Protein AF-A0A8S1F3P3-F1 (afdb_monomer)

Foldseek 3Di:
DDDDDDDDDDDPPVVVVVVVVVVVVVCVVVVPPPVVVVVVVPPDLLRVLLLLLLLLLLLVLLVVQLVVQLVVCVVVVNPDPVSSLVSSLVRSVVRNVRSNVCSNVVSVVVVVVVPDPVVSVVCSVVPDDVVSVVLSVQLVVQLVVLCVPPNSSSNSVSSNVSSVCCVCCVQCVLVVCLLVPPDDDPVSLLRRPDLLVLQLLLLLLVLLLVLLVVQLVVQLVCCVVVPPDDDDPVSSLVSNLVRNVVRSVVSNVCSNVVSVVVVVVDDPVRSSVVSSVCSVPPLSSQLSNQLVVQLVVLCVPPNSSSNSVSSNVSVVCSVVVVVVD

pLDDT: mean 70.32, std 11.45, range [36.69, 88.25]

Radius of gyration: 30.74 Å; Cα contacts (8 Å, |Δi|>4): 373; chains: 1; bounding box: 124×38×66 Å

Nearest PDB structures (foldseek):
  8iuf-assembly1_E9  TM=8.453E-01  e=9.968E-06  Euglena gracilis

InterPro domains:
  IPR013869 Protein of unknown function DUF1757 [PF08560] (40-168)
  IPR013869 Protein of unknown function DUF1757 [PF08560] (175-321)
  IPR016129 Peptidase family C14A, His active site [PS01121] (137-151)

Solvent-accessible surface area (backbone atoms only — not comparable to full-atom values): 16629 Å² total; per-residue (Å²): 136,81,90,87,91,76,89,89,84,84,73,71,66,60,60,54,51,51,52,53,47,54,49,51,50,51,47,51,61,67,66,56,47,78,64,57,65,53,56,74,73,42,73,52,72,67,52,52,50,30,52,51,42,20,54,49,30,18,27,55,29,15,42,52,18,30,57,46,20,32,53,54,35,50,74,69,72,50,80,50,70,66,59,36,53,50,26,22,39,52,20,10,51,53,16,27,52,51,11,54,64,46,10,51,52,54,33,50,54,54,53,65,70,48,84,38,72,67,59,47,51,50,48,45,66,74,68,59,49,77,67,54,58,51,43,52,50,46,26,53,50,34,22,50,54,18,30,75,75,53,38,67,54,22,26,43,52,17,29,38,51,30,44,51,49,45,61,44,52,76,52,31,52,59,51,46,37,54,60,73,64,50,89,72,56,71,75,54,69,70,62,48,78,46,45,69,58,55,48,28,51,54,45,18,54,50,29,19,41,52,21,17,43,52,16,33,52,48,24,30,51,50,49,64,75,75,45,97,58,89,80,50,69,66,60,41,52,52,27,20,32,53,19,8,50,52,18,23,52,51,14,47,64,44,8,55,54,56,37,51,58,51,49,75,77,45,55,72,69,60,47,42,52,51,40,51,52,50,76,70,34,63,64,64,44,48,44,56,40,47,25,54,50,31,21,51,53,19,29,74,73,55,38,69,51,22,24,37,53,18,28,43,49,30,54,52,50,45,60,53,56,69,70,76,113

Secondary structure (DSSP, 8-state):
--------S-SSHHHHHHHHHHHHHHHHHHHS-HHHHHHHHSPPHHHHHHHHHHHHHHHHHHHHHHHHHHHHHHHTT---HHHHHHHHHHHHHHHHHHHHHHHHHHHHHHHHH---HHHHHHHHHHH--HHHHHHHHHHHHHHHHHHHHHHHHHHHHHHHHHHHHHHHHHHHHHHHHHHHT----HHHHHT-S-HHHHHHHHHHHHHHHHHHHHHHHHHHHHHHHH--S---HHHHHHHHHHHHHHHHHHHHHHHHHHHHHHHHTS-HHHHHHHHHHHHH-HHHHHHHHHHHHHHHHHHHHHHHHHHHHHHHHHHHHHHHHTT--

Structure (mmCIF, N/CA/C/O backbone):
data_AF-A0A8S1F3P3-F1
#
_entry.id   AF-A0A8S1F3P3-F1
#
loop_
_atom_site.group_PDB
_atom_site.id
_atom_site.type_symbol
_atom_site.label_atom_id
_atom_site.label_alt_id
_atom_site.label_comp_id
_atom_site.label_asym_id
_atom_site.label_entity_id
_atom_site.label_seq_id
_atom_site.pdbx_PDB_ins_code
_atom_site.Cartn_x
_atom_site.Cartn_y
_atom_site.Cartn_z
_atom_site.occupancy
_atom_site.B_iso_or_equiv
_atom_site.auth_seq_id
_atom_site.auth_comp_id
_atom_site.auth_asym_id
_atom_site.auth_atom_id
_atom_site.pdbx_PDB_model_num
ATOM 1 N N . MET A 1 1 ? 95.899 -18.866 -36.456 1.00 39.38 1 MET A N 1
ATOM 2 C CA . MET A 1 1 ? 95.840 -17.389 -36.487 1.00 39.38 1 MET A CA 1
ATOM 3 C C . MET A 1 1 ? 94.432 -17.031 -36.922 1.00 39.38 1 MET A C 1
ATOM 5 O O . MET A 1 1 ? 94.100 -17.273 -38.069 1.00 39.38 1 MET A O 1
ATOM 9 N N . ASN A 1 2 ? 93.515 -16.938 -35.961 1.00 38.12 2 ASN A N 1
ATOM 10 C CA . ASN A 1 2 ? 93.152 -15.731 -35.190 1.00 38.12 2 ASN A CA 1
ATOM 11 C C . ASN A 1 2 ? 92.280 -14.819 -36.064 1.00 38.12 2 ASN A C 1
ATOM 13 O O . ASN A 1 2 ? 92.754 -14.335 -37.080 1.00 38.12 2 ASN A O 1
ATOM 17 N N . ASN A 1 3 ? 90.962 -14.865 -35.867 1.00 45.25 3 ASN A N 1
ATOM 18 C CA . ASN A 1 3 ? 90.166 -14.026 -34.954 1.00 45.25 3 ASN A CA 1
ATOM 19 C C . ASN A 1 3 ? 89.999 -12.596 -35.478 1.00 45.25 3 ASN A C 1
ATOM 21 O O . ASN A 1 3 ? 90.995 -11.928 -35.701 1.00 45.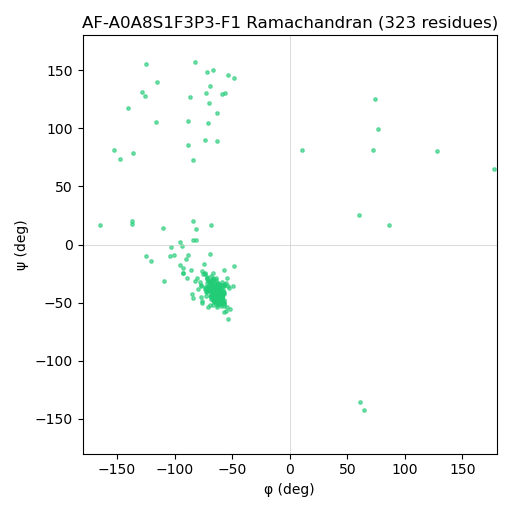25 3 ASN A O 1
ATOM 25 N N . GLU A 1 4 ? 88.729 -12.188 -35.568 1.00 46.56 4 GLU A N 1
ATOM 26 C CA . GLU A 1 4 ? 88.168 -10.825 -35.485 1.00 46.56 4 GLU A CA 1
ATOM 27 C C . GLU A 1 4 ? 87.258 -10.469 -36.657 1.00 46.56 4 GLU A C 1
ATOM 29 O O . GLU A 1 4 ? 87.652 -9.740 -37.551 1.00 46.56 4 GLU A O 1
ATOM 34 N N . TYR A 1 5 ? 86.003 -10.925 -36.591 1.00 43.72 5 TYR A N 1
ATOM 35 C CA . TYR A 1 5 ? 84.854 -10.139 -37.056 1.00 43.72 5 TYR A CA 1
ATOM 36 C C . TYR A 1 5 ? 83.649 -10.474 -36.171 1.00 43.72 5 TYR A C 1
ATOM 38 O O . TYR A 1 5 ? 82.745 -11.211 -36.557 1.00 43.72 5 TYR A O 1
ATOM 46 N N . ALA A 1 6 ? 83.678 -9.958 -34.943 1.00 50.91 6 ALA A N 1
ATOM 47 C CA . ALA A 1 6 ? 82.512 -9.853 -34.081 1.00 50.91 6 ALA A CA 1
ATOM 48 C C . ALA A 1 6 ? 82.210 -8.364 -33.851 1.00 50.91 6 ALA A C 1
ATOM 50 O O . ALA A 1 6 ? 83.121 -7.568 -33.655 1.00 50.91 6 ALA A O 1
ATOM 51 N N . GLU A 1 7 ? 80.917 -8.043 -33.868 1.00 51.19 7 GLU A N 1
ATOM 52 C CA . GLU A 1 7 ? 80.302 -6.841 -33.292 1.00 51.19 7 GLU A CA 1
ATOM 53 C C . GLU A 1 7 ? 80.523 -5.489 -33.992 1.00 51.19 7 GLU A C 1
ATOM 55 O O . GLU A 1 7 ? 81.233 -4.604 -33.529 1.00 51.19 7 GLU A O 1
ATOM 60 N N . ALA A 1 8 ? 79.735 -5.255 -35.042 1.00 48.19 8 ALA A N 1
ATOM 61 C CA . ALA A 1 8 ? 79.304 -3.906 -35.407 1.00 48.19 8 ALA A CA 1
ATOM 62 C C . ALA A 1 8 ? 77.810 -3.923 -35.761 1.00 48.19 8 ALA A C 1
ATOM 64 O O . ALA A 1 8 ? 77.428 -3.965 -36.927 1.00 48.19 8 ALA A O 1
ATOM 65 N N . GLY A 1 9 ? 76.939 -3.943 -34.751 1.00 48.09 9 GLY A N 1
ATOM 66 C CA . GLY A 1 9 ? 75.497 -3.904 -35.000 1.00 48.09 9 GLY A CA 1
ATOM 67 C C . GLY A 1 9 ? 74.646 -4.004 -33.745 1.00 48.09 9 GLY A C 1
ATOM 68 O O . GLY A 1 9 ? 73.935 -4.986 -33.582 1.00 48.09 9 GLY A O 1
ATOM 69 N N . GLY A 1 10 ? 74.710 -3.016 -32.847 1.00 51.31 10 GLY A N 1
ATOM 70 C CA . GLY A 1 10 ? 73.945 -3.127 -31.599 1.00 51.31 10 GLY A CA 1
ATOM 71 C C . GLY A 1 10 ? 73.733 -1.873 -30.757 1.00 51.31 10 GLY A C 1
ATOM 72 O O . GLY A 1 10 ? 73.405 -2.023 -29.593 1.00 51.31 10 GLY A O 1
ATOM 73 N N . THR A 1 11 ? 73.923 -0.650 -31.266 1.00 53.25 11 THR A N 1
ATOM 74 C CA . THR A 1 11 ? 73.817 0.551 -30.399 1.00 53.25 11 THR A CA 1
ATOM 75 C C . THR A 1 11 ? 72.830 1.621 -30.870 1.00 53.25 11 THR A C 1
ATOM 77 O O . THR A 1 11 ? 72.497 2.515 -30.101 1.00 53.25 11 THR A O 1
ATOM 80 N N . GLY A 1 12 ? 72.292 1.530 -32.092 1.00 51.09 12 GLY A N 1
ATOM 81 C CA . GLY A 1 12 ? 71.359 2.540 -32.619 1.00 51.09 12 GLY A CA 1
ATOM 82 C C . GLY A 1 12 ? 69.872 2.248 -32.387 1.00 51.09 12 GLY A C 1
ATOM 83 O O . GLY A 1 12 ? 69.058 3.168 -32.381 1.00 51.09 12 GLY A O 1
ATOM 84 N N . PHE A 1 13 ? 69.489 0.980 -32.209 1.00 52.72 13 PHE A N 1
ATOM 85 C CA . PHE A 1 13 ? 68.073 0.587 -32.166 1.00 52.72 13 PHE A CA 1
ATOM 86 C C . PHE A 1 13 ? 67.468 0.641 -30.756 1.00 52.72 13 PHE A C 1
ATOM 88 O O . PHE A 1 13 ? 66.273 0.914 -30.612 1.00 52.72 13 PHE A O 1
ATOM 95 N N . ASP A 1 14 ? 68.284 0.440 -29.721 1.00 56.56 14 ASP A N 1
ATOM 96 C CA . ASP A 1 14 ? 67.816 0.412 -28.333 1.00 56.56 14 ASP A CA 1
ATOM 97 C C . ASP A 1 14 ? 67.534 1.816 -27.776 1.00 56.56 14 ASP A C 1
ATOM 99 O O . ASP A 1 14 ? 66.530 2.009 -27.090 1.00 56.56 14 ASP A O 1
ATOM 103 N N . ASP A 1 15 ? 68.318 2.826 -28.168 1.00 58.12 15 ASP A N 1
ATOM 104 C CA . ASP A 1 15 ? 68.106 4.224 -27.751 1.00 58.12 15 ASP A CA 1
ATOM 105 C C . ASP A 1 15 ? 66.819 4.821 -28.356 1.00 58.12 15 ASP A C 1
ATOM 107 O O . ASP A 1 15 ? 66.055 5.548 -27.714 1.00 58.12 15 ASP A O 1
ATOM 111 N N . VAL A 1 16 ? 66.497 4.426 -29.591 1.00 59.78 16 VAL A N 1
ATOM 112 C CA . VAL A 1 16 ? 65.241 4.806 -30.250 1.00 59.78 16 VAL A CA 1
ATOM 113 C C . VAL A 1 16 ? 64.053 4.130 -29.558 1.00 59.78 16 VAL A C 1
ATOM 115 O O . VAL A 1 16 ? 63.024 4.770 -29.321 1.00 59.78 16 VAL A O 1
ATOM 118 N N . ARG A 1 17 ? 64.193 2.860 -29.162 1.00 60.84 17 ARG A N 1
ATOM 119 C CA . ARG A 1 17 ? 63.149 2.109 -28.453 1.00 60.84 17 ARG A CA 1
ATOM 120 C C . ARG A 1 17 ? 62.860 2.686 -27.065 1.00 60.84 17 ARG A C 1
ATOM 122 O O . ARG A 1 17 ? 61.687 2.788 -26.702 1.00 60.84 17 ARG A O 1
ATOM 129 N N . ASP A 1 18 ? 63.888 3.128 -26.340 1.00 70.00 18 ASP A N 1
ATOM 130 C CA . ASP A 1 18 ? 63.741 3.778 -25.032 1.00 70.00 18 ASP A CA 1
ATOM 131 C C . ASP A 1 18 ? 63.068 5.157 -25.148 1.00 70.00 18 ASP A C 1
ATOM 133 O O . ASP A 1 18 ? 62.138 5.472 -24.399 1.00 70.00 18 ASP A O 1
ATOM 137 N N . LYS A 1 19 ? 63.424 5.950 -26.169 1.00 64.38 19 LYS A N 1
ATOM 138 C CA . LYS A 1 19 ? 62.754 7.231 -26.461 1.00 64.38 19 LYS A CA 1
ATOM 139 C C . LYS A 1 19 ? 61.275 7.064 -26.795 1.00 64.38 19 LYS A C 1
ATOM 141 O O . LYS A 1 19 ? 60.444 7.809 -26.270 1.00 64.38 19 LYS A O 1
ATOM 146 N N . TYR A 1 20 ? 60.920 6.083 -27.627 1.00 66.38 20 TYR A N 1
ATOM 147 C CA . TYR A 1 20 ? 59.515 5.793 -27.928 1.00 66.38 20 TYR A CA 1
ATOM 148 C C . TYR A 1 20 ? 58.769 5.205 -26.723 1.00 66.38 20 TYR A C 1
ATOM 150 O O . TYR A 1 20 ? 57.577 5.474 -26.572 1.00 66.38 20 TYR A O 1
ATOM 158 N N . GLY A 1 21 ? 59.449 4.458 -25.847 1.00 70.50 21 GLY A N 1
ATOM 159 C CA . GLY A 1 21 ? 58.907 3.985 -24.570 1.00 70.50 21 GLY A CA 1
ATOM 160 C C . GLY A 1 21 ? 58.555 5.142 -23.636 1.00 70.50 21 GLY A C 1
ATOM 161 O O . GLY A 1 21 ? 57.396 5.297 -23.253 1.00 70.50 21 GLY A O 1
ATOM 162 N N . LYS A 1 22 ? 59.515 6.035 -23.374 1.00 75.06 22 LYS A N 1
ATOM 163 C CA . LYS A 1 22 ? 59.318 7.228 -22.534 1.00 75.06 22 LYS A CA 1
ATOM 164 C C . LYS A 1 22 ? 58.273 8.182 -23.105 1.00 75.06 22 LYS A C 1
ATOM 166 O O . LYS A 1 22 ? 57.461 8.712 -22.353 1.00 75.06 22 LYS A O 1
ATOM 171 N N . LEU A 1 23 ? 58.230 8.368 -24.427 1.00 67.62 23 LEU A N 1
ATOM 172 C CA . LEU A 1 23 ? 57.203 9.186 -25.074 1.00 67.62 23 LEU A CA 1
ATOM 173 C C . LEU A 1 23 ? 55.819 8.527 -24.993 1.00 67.62 23 LEU A C 1
ATOM 175 O O . LEU A 1 23 ? 54.834 9.215 -24.739 1.00 67.62 23 LEU A O 1
ATOM 179 N N . ARG A 1 24 ? 55.726 7.198 -25.143 1.00 68.56 24 ARG A N 1
ATOM 180 C CA . ARG A 1 24 ? 54.477 6.444 -24.955 1.00 68.56 24 ARG A CA 1
ATOM 181 C C . ARG A 1 24 ? 53.975 6.555 -23.519 1.00 68.56 24 ARG A C 1
ATOM 183 O O . ARG A 1 24 ? 52.776 6.749 -23.330 1.00 68.56 24 ARG A O 1
ATOM 190 N N . ASP A 1 25 ? 54.861 6.475 -22.534 1.00 70.75 25 ASP A N 1
ATOM 191 C CA . ASP A 1 25 ? 54.498 6.579 -21.121 1.00 70.75 25 ASP A CA 1
ATOM 192 C C . ASP A 1 25 ? 54.135 8.011 -20.729 1.00 70.75 25 ASP A C 1
ATOM 194 O O . ASP A 1 25 ? 53.124 8.218 -20.060 1.00 70.75 25 ASP A O 1
ATOM 198 N N . PHE A 1 26 ? 54.845 9.011 -21.252 1.00 71.38 26 PHE A N 1
ATOM 199 C CA . PHE A 1 26 ? 54.505 10.420 -21.063 1.00 71.38 26 PHE A CA 1
ATOM 200 C C . PHE A 1 26 ? 53.172 10.779 -21.731 1.00 71.38 26 PHE A C 1
ATOM 202 O O . PHE A 1 26 ? 52.324 11.437 -21.124 1.00 71.38 26 PHE A O 1
ATOM 209 N N . VAL A 1 27 ? 52.925 10.289 -22.953 1.00 66.38 27 VAL A N 1
ATOM 210 C CA . VAL A 1 27 ? 51.630 10.437 -23.626 1.00 66.38 27 VAL A CA 1
ATOM 211 C C . VAL A 1 27 ? 50.551 9.716 -22.830 1.00 66.38 27 VAL A C 1
ATOM 213 O O . VAL A 1 27 ? 49.535 10.345 -22.568 1.00 66.38 27 VAL A O 1
ATOM 216 N N . ARG A 1 28 ? 50.759 8.480 -22.348 1.00 58.75 28 ARG A N 1
ATOM 217 C CA . ARG A 1 28 ? 49.806 7.763 -21.471 1.00 58.75 28 ARG A CA 1
ATOM 218 C C . ARG A 1 28 ? 49.496 8.529 -20.189 1.00 58.75 28 ARG A C 1
ATOM 220 O O . ARG A 1 28 ? 48.339 8.594 -19.781 1.00 58.75 28 ARG A O 1
ATOM 227 N N . GLN A 1 29 ? 50.507 9.121 -19.563 1.00 63.84 29 GLN A N 1
ATOM 228 C CA . GLN A 1 29 ? 50.365 9.872 -18.320 1.00 63.84 29 GLN A CA 1
ATOM 229 C C . GLN A 1 29 ? 49.643 11.211 -18.544 1.00 63.84 29 GLN A C 1
ATOM 231 O O . GLN A 1 29 ? 48.917 11.665 -17.663 1.00 63.84 29 GLN A O 1
ATOM 236 N N . LYS A 1 30 ? 49.775 11.803 -19.741 1.00 57.19 30 LYS A N 1
ATOM 237 C CA . LYS A 1 30 ? 49.151 13.079 -20.129 1.00 57.19 30 LYS A CA 1
ATOM 238 C C . LYS A 1 30 ? 47.782 12.919 -20.820 1.00 57.19 30 LYS A C 1
ATOM 240 O O . LYS A 1 30 ? 46.960 13.826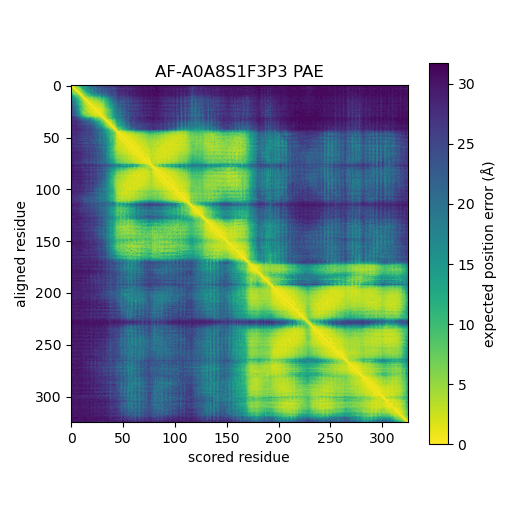 -20.735 1.00 57.19 30 LYS A O 1
ATOM 245 N N . THR A 1 31 ? 47.501 11.769 -21.450 1.00 52.41 31 THR A N 1
ATOM 246 C CA . THR A 1 31 ? 46.175 11.395 -22.002 1.00 52.41 31 THR A CA 1
ATOM 247 C C . THR A 1 31 ? 45.282 10.646 -21.021 1.00 52.41 31 THR A C 1
ATOM 249 O O . THR A 1 31 ? 44.077 10.587 -21.269 1.00 52.41 31 THR A O 1
ATOM 252 N N . ARG A 1 32 ? 45.799 10.162 -19.879 1.00 43.47 32 ARG A N 1
ATOM 253 C CA . ARG A 1 32 ? 44.965 9.902 -18.694 1.00 43.47 32 ARG A CA 1
ATOM 254 C C . ARG A 1 32 ? 44.382 11.231 -18.228 1.00 43.47 32 ARG A C 1
ATOM 256 O O . ARG A 1 32 ? 44.978 11.982 -17.457 1.00 43.47 32 ARG A O 1
ATOM 263 N N . ARG A 1 33 ? 43.221 11.560 -18.788 1.00 42.56 33 ARG A N 1
ATOM 264 C CA . ARG A 1 33 ? 42.440 12.752 -18.469 1.00 42.56 33 ARG A CA 1
ATOM 265 C C . ARG A 1 33 ? 42.224 12.778 -16.954 1.00 42.56 33 ARG A C 1
ATOM 267 O O . ARG A 1 33 ? 41.988 11.736 -16.350 1.00 42.56 33 ARG A O 1
ATOM 274 N N . ARG A 1 34 ? 42.196 13.968 -16.339 1.00 42.38 34 ARG A N 1
ATOM 275 C CA . ARG A 1 34 ? 41.756 14.162 -14.934 1.00 42.38 34 ARG A CA 1
ATOM 276 C C . ARG A 1 34 ? 40.420 13.463 -14.603 1.00 42.38 34 ARG A C 1
ATOM 278 O O . ARG A 1 34 ? 40.144 13.226 -13.436 1.00 42.38 34 ARG A O 1
ATOM 285 N N . ILE A 1 35 ? 39.633 13.112 -15.621 1.00 41.53 35 ILE A N 1
ATOM 286 C CA . ILE A 1 35 ? 38.405 12.313 -15.554 1.00 41.53 35 ILE A CA 1
ATOM 287 C C . ILE A 1 35 ? 38.637 10.906 -14.973 1.00 41.53 35 ILE A C 1
ATOM 289 O O . ILE A 1 35 ? 37.787 10.433 -14.227 1.00 41.53 35 ILE A O 1
ATOM 293 N N . ASP A 1 36 ? 39.778 10.254 -15.216 1.00 41.94 36 ASP A N 1
ATOM 294 C CA . ASP A 1 36 ? 40.015 8.896 -14.696 1.00 41.94 36 ASP A CA 1
ATOM 295 C C . ASP A 1 36 ? 40.210 8.887 -13.170 1.00 41.94 36 ASP A C 1
ATOM 297 O O . ASP A 1 36 ? 39.733 7.975 -12.503 1.00 41.94 36 ASP A O 1
ATOM 301 N N . ARG A 1 37 ? 40.773 9.960 -12.584 1.00 39.34 37 ARG A N 1
ATOM 302 C CA . ARG A 1 37 ? 40.809 10.115 -11.114 1.00 39.34 37 ARG A CA 1
ATOM 303 C C . ARG A 1 37 ? 39.419 10.308 -10.504 1.00 39.34 37 ARG A C 1
ATOM 305 O O . ARG A 1 37 ? 39.234 10.016 -9.330 1.00 39.34 37 ARG A O 1
ATOM 312 N N . TYR A 1 38 ? 38.451 10.802 -11.278 1.00 39.19 38 TYR A N 1
ATOM 313 C CA . TYR A 1 38 ? 37.063 10.912 -10.830 1.00 39.19 38 TYR A CA 1
ATOM 314 C C . TYR A 1 38 ? 36.404 9.523 -10.772 1.00 39.19 38 TYR A C 1
ATOM 316 O O . TYR A 1 38 ? 35.687 9.222 -9.827 1.00 39.19 38 TYR A O 1
ATOM 324 N N . TYR A 1 39 ? 36.718 8.636 -11.723 1.00 36.69 39 TYR A N 1
ATOM 325 C CA . TYR A 1 39 ? 36.234 7.249 -11.735 1.00 36.69 39 TYR A CA 1
ATOM 326 C C . TYR A 1 39 ? 36.909 6.325 -10.710 1.00 36.69 39 TYR A C 1
ATOM 328 O O . TYR A 1 39 ? 36.347 5.277 -10.403 1.00 36.69 39 TYR A O 1
ATOM 336 N N . ASP A 1 40 ? 38.058 6.708 -10.150 1.00 43.47 40 ASP A N 1
ATOM 337 C CA . ASP A 1 40 ? 38.664 6.000 -9.012 1.00 43.47 40 ASP A CA 1
ATOM 338 C C . ASP A 1 40 ? 37.948 6.305 -7.678 1.00 43.47 40 ASP A C 1
ATOM 340 O O . ASP A 1 40 ? 37.993 5.493 -6.754 1.00 43.47 40 ASP A O 1
ATOM 344 N N . LEU A 1 41 ? 37.248 7.446 -7.585 1.00 44.81 41 LEU A N 1
ATOM 345 C CA . LEU A 1 41 ? 36.444 7.862 -6.423 1.00 44.81 41 LEU A CA 1
ATOM 346 C C . LEU A 1 41 ? 34.966 7.446 -6.526 1.00 44.81 41 LEU A C 1
ATOM 348 O O . LEU A 1 41 ? 34.272 7.373 -5.513 1.00 44.81 41 LEU A O 1
ATOM 352 N N . VAL A 1 42 ? 34.470 7.161 -7.734 1.00 42.66 42 VAL A N 1
ATOM 353 C CA . VAL A 1 42 ? 33.104 6.666 -7.962 1.00 42.66 42 VAL A CA 1
ATOM 354 C C . VAL A 1 42 ? 33.106 5.136 -7.836 1.00 42.66 42 VAL A C 1
ATOM 356 O O . VAL A 1 42 ? 33.899 4.477 -8.512 1.00 42.66 42 VAL A O 1
ATOM 359 N N . PRO A 1 43 ? 32.239 4.521 -7.004 1.00 50.44 43 PRO A N 1
ATOM 360 C CA . PRO A 1 43 ? 32.229 3.071 -6.844 1.00 50.44 43 PRO A CA 1
ATOM 361 C C . PRO A 1 43 ? 32.038 2.397 -8.205 1.00 50.44 43 PRO A C 1
ATOM 363 O O . PRO A 1 43 ? 31.137 2.758 -8.963 1.00 50.44 43 PRO A O 1
ATOM 366 N N . ARG A 1 44 ? 32.904 1.420 -8.519 1.00 59.44 44 ARG A N 1
ATOM 367 C CA . ARG A 1 44 ? 32.860 0.664 -9.781 1.00 59.44 44 ARG A CA 1
ATOM 368 C C . ARG A 1 44 ? 31.419 0.193 -10.040 1.00 59.44 44 ARG A C 1
ATOM 370 O O . ARG A 1 44 ? 30.751 -0.217 -9.091 1.00 59.44 44 ARG A O 1
ATOM 377 N N . PRO A 1 45 ? 30.933 0.166 -11.293 1.00 59.31 45 PRO A N 1
ATOM 378 C CA . PRO A 1 45 ? 29.546 -0.202 -11.609 1.00 59.31 45 PRO A CA 1
ATOM 379 C C . PRO A 1 45 ? 29.128 -1.570 -11.039 1.00 59.31 45 PRO A C 1
ATOM 381 O O . PRO A 1 45 ? 27.971 -1.770 -10.683 1.00 59.31 45 PRO A O 1
ATOM 384 N N . GLY A 1 46 ? 30.075 -2.502 -10.874 1.00 61.44 46 GLY A N 1
ATOM 385 C CA . GLY A 1 46 ? 29.835 -3.771 -10.176 1.00 61.44 46 GLY A CA 1
ATOM 386 C C . GLY A 1 46 ? 29.612 -3.624 -8.664 1.00 61.44 46 GLY A C 1
ATOM 387 O O . GLY A 1 46 ? 28.775 -4.322 -8.102 1.00 61.44 46 GLY A O 1
ATOM 388 N N . THR A 1 47 ? 30.306 -2.695 -8.007 1.00 65.75 47 THR A N 1
ATOM 389 C CA . THR A 1 47 ? 30.115 -2.370 -6.587 1.00 65.75 47 THR A CA 1
ATOM 390 C C . THR A 1 47 ? 28.762 -1.699 -6.362 1.00 65.75 47 THR A C 1
ATOM 392 O O . THR A 1 47 ? 28.040 -2.104 -5.460 1.00 65.75 47 THR A O 1
ATOM 395 N N . GLN A 1 48 ? 28.372 -0.746 -7.217 1.00 65.12 48 GLN A N 1
ATOM 396 C CA . GLN A 1 48 ? 27.038 -0.126 -7.161 1.00 65.12 48 GLN A CA 1
ATOM 397 C C . GLN A 1 48 ? 25.921 -1.161 -7.351 1.00 65.12 48 GLN A C 1
ATOM 399 O O . GLN A 1 48 ? 24.960 -1.186 -6.586 1.00 65.12 48 GLN A O 1
ATOM 404 N N . TYR A 1 49 ? 26.083 -2.070 -8.319 1.00 67.19 49 TYR A N 1
ATOM 405 C CA . TYR A 1 49 ? 25.163 -3.188 -8.521 1.00 67.19 49 TYR A CA 1
ATOM 406 C C . TYR A 1 49 ? 25.062 -4.087 -7.281 1.00 67.19 49 TYR A C 1
ATOM 408 O O . TYR A 1 49 ? 23.962 -4.421 -6.847 1.00 67.19 49 TYR A O 1
ATOM 416 N N . CYS A 1 50 ? 26.202 -4.444 -6.684 1.00 69.31 50 CYS A N 1
ATOM 417 C CA . CYS A 1 50 ? 26.249 -5.280 -5.486 1.00 69.31 50 CYS A CA 1
ATOM 418 C C . CYS A 1 50 ? 25.562 -4.614 -4.286 1.00 69.31 50 CYS A C 1
ATOM 420 O O . CYS A 1 50 ? 24.772 -5.259 -3.598 1.00 69.31 50 CYS A O 1
ATOM 422 N N . ILE A 1 51 ? 25.804 -3.316 -4.078 1.00 69.69 51 ILE A N 1
ATOM 423 C CA . ILE A 1 51 ? 25.165 -2.526 -3.019 1.00 69.69 51 ILE A CA 1
ATOM 424 C C . ILE A 1 51 ? 23.647 -2.516 -3.212 1.00 69.69 51 ILE A C 1
ATOM 426 O O . ILE A 1 51 ? 22.917 -2.869 -2.292 1.00 69.69 51 ILE A O 1
ATOM 430 N N . HIS A 1 52 ? 23.164 -2.208 -4.414 1.00 70.69 52 HIS A N 1
ATOM 431 C CA . HIS A 1 52 ? 21.729 -2.181 -4.698 1.00 70.69 52 HIS A CA 1
ATOM 432 C C . HIS A 1 52 ? 21.050 -3.535 -4.498 1.00 70.69 52 HIS A C 1
ATOM 434 O O . HIS A 1 52 ? 20.012 -3.622 -3.846 1.00 70.69 52 HIS A O 1
ATOM 440 N N . VAL A 1 53 ? 21.625 -4.608 -5.053 1.00 70.94 53 VAL A N 1
ATOM 441 C CA . VAL A 1 53 ? 21.073 -5.962 -4.902 1.00 70.94 53 VAL A CA 1
ATOM 442 C C . VAL A 1 53 ? 21.044 -6.358 -3.429 1.00 70.94 53 VAL A C 1
ATOM 444 O O . VAL A 1 53 ? 20.071 -6.960 -2.982 1.00 70.94 53 VAL A O 1
ATOM 447 N N . SER A 1 54 ? 22.055 -5.957 -2.658 1.00 72.19 54 SER A N 1
ATOM 448 C CA . SER A 1 54 ? 22.102 -6.202 -1.217 1.00 72.19 54 SER A CA 1
ATOM 449 C C . SER A 1 54 ? 21.020 -5.424 -0.468 1.00 72.19 54 SER A C 1
ATOM 451 O O . SER A 1 54 ? 20.277 -6.025 0.301 1.00 72.19 54 SER A O 1
ATOM 453 N N . ILE A 1 55 ? 20.850 -4.126 -0.742 1.00 71.75 55 ILE A N 1
ATOM 454 C CA . ILE A 1 55 ? 19.793 -3.297 -0.135 1.00 71.75 55 ILE A CA 1
ATOM 455 C C . ILE A 1 55 ? 18.410 -3.873 -0.451 1.00 71.75 55 ILE A C 1
ATOM 457 O O . ILE A 1 55 ? 17.575 -4.013 0.440 1.00 71.75 55 ILE A O 1
ATOM 461 N N . ARG A 1 56 ? 18.177 -4.281 -1.702 1.00 74.12 56 ARG A N 1
ATOM 462 C CA . ARG A 1 56 ? 16.904 -4.885 -2.108 1.00 74.12 56 ARG A CA 1
ATOM 463 C C . ARG A 1 56 ? 16.658 -6.226 -1.450 1.00 74.12 56 ARG A C 1
ATOM 465 O O . ARG A 1 56 ? 15.546 -6.459 -1.001 1.00 74.12 56 ARG A O 1
ATOM 472 N N . SER A 1 57 ? 17.682 -7.065 -1.360 1.00 73.94 57 SER A N 1
ATOM 473 C CA . SER A 1 57 ? 17.613 -8.349 -0.666 1.00 73.94 57 SER A CA 1
ATOM 474 C C . SER A 1 57 ? 17.261 -8.167 0.814 1.00 73.94 57 SER A C 1
ATOM 476 O O . SER A 1 57 ? 16.394 -8.876 1.325 1.00 73.94 57 SER A O 1
ATOM 478 N N . ILE A 1 58 ? 17.871 -7.182 1.485 1.00 74.12 58 ILE A N 1
ATOM 479 C CA . ILE A 1 58 ? 17.558 -6.807 2.874 1.00 74.12 58 ILE A CA 1
ATOM 480 C C . ILE A 1 58 ? 16.096 -6.389 2.990 1.00 74.12 58 ILE A C 1
ATOM 482 O O . ILE A 1 58 ? 15.367 -6.957 3.794 1.00 74.12 58 ILE A O 1
ATOM 486 N N . GLN A 1 59 ? 15.652 -5.452 2.156 1.00 76.50 59 GLN A N 1
ATOM 487 C CA . GLN A 1 59 ? 14.281 -4.953 2.170 1.00 76.50 59 GLN A CA 1
ATOM 488 C C . GLN A 1 59 ? 13.244 -6.055 1.914 1.00 76.50 59 GLN A C 1
ATOM 490 O O . GLN A 1 59 ? 12.269 -6.169 2.650 1.00 76.50 59 GLN A O 1
ATOM 495 N N . THR A 1 60 ? 13.427 -6.876 0.873 1.00 74.19 60 THR A N 1
ATOM 496 C CA . THR A 1 60 ? 12.449 -7.919 0.522 1.00 74.19 60 THR A CA 1
ATOM 497 C C . THR A 1 60 ? 12.379 -8.998 1.585 1.00 74.19 60 THR A C 1
ATOM 499 O O . THR A 1 60 ? 11.297 -9.485 1.894 1.00 74.19 60 THR A O 1
ATOM 502 N N . SER A 1 61 ? 13.526 -9.367 2.151 1.00 72.75 61 SER A N 1
ATOM 503 C CA . SER A 1 61 ? 13.584 -10.394 3.185 1.00 72.75 61 SER A CA 1
ATOM 504 C C . SER A 1 61 ? 13.034 -9.867 4.510 1.00 72.75 61 SER A C 1
ATOM 506 O O . SER A 1 61 ? 12.333 -10.608 5.192 1.00 72.75 61 SER A O 1
ATOM 508 N N . ALA A 1 62 ? 13.268 -8.589 4.837 1.00 71.81 62 ALA A N 1
ATOM 509 C CA . ALA A 1 62 ? 12.661 -7.915 5.984 1.00 71.81 62 ALA A CA 1
ATOM 510 C C . ALA A 1 62 ? 11.131 -7.906 5.888 1.00 71.81 62 ALA A C 1
ATOM 512 O O . ALA A 1 62 ? 10.480 -8.364 6.819 1.00 71.81 62 ALA A O 1
ATOM 513 N N . LEU A 1 63 ? 10.569 -7.520 4.738 1.00 77.50 63 LEU A N 1
ATOM 514 C CA . LEU A 1 63 ? 9.119 -7.524 4.523 1.00 77.50 63 LEU A CA 1
ATOM 515 C C . LEU A 1 63 ? 8.518 -8.931 4.642 1.00 77.50 63 LEU A C 1
ATOM 517 O O . LEU A 1 63 ? 7.479 -9.137 5.263 1.00 77.50 63 LEU A O 1
ATOM 521 N N . VAL A 1 64 ? 9.168 -9.932 4.042 1.00 77.56 64 VAL A N 1
ATOM 522 C CA . VAL A 1 64 ? 8.710 -11.326 4.152 1.00 77.56 64 VAL A CA 1
ATOM 523 C C . VAL A 1 64 ? 8.748 -11.783 5.610 1.00 77.56 64 VAL A C 1
ATOM 525 O O . VAL A 1 64 ? 7.792 -12.386 6.093 1.00 77.56 64 VAL A O 1
ATOM 528 N N . GLY A 1 65 ? 9.822 -11.463 6.330 1.00 76.88 65 GLY A N 1
ATOM 529 C CA . GLY A 1 65 ? 9.955 -11.771 7.746 1.00 76.88 65 GLY A CA 1
ATOM 530 C C . GLY A 1 65 ? 8.915 -11.061 8.616 1.00 76.88 65 GLY A C 1
ATOM 531 O O . GLY A 1 65 ? 8.336 -11.694 9.499 1.00 76.88 65 GLY A O 1
ATOM 532 N N . SER A 1 66 ? 8.627 -9.785 8.347 1.00 77.38 66 SER A N 1
ATOM 533 C CA . SER A 1 66 ? 7.663 -8.980 9.104 1.00 77.38 66 SER A CA 1
ATOM 534 C C . SER A 1 66 ? 6.226 -9.471 8.911 1.00 77.38 66 SER A C 1
ATOM 536 O O . SER A 1 66 ? 5.434 -9.426 9.848 1.00 77.38 66 SER A O 1
ATOM 538 N N . ILE A 1 67 ? 5.905 -10.051 7.750 1.00 79.38 67 ILE A N 1
ATOM 539 C CA . ILE A 1 67 ? 4.623 -10.725 7.489 1.00 79.38 67 ILE A CA 1
ATOM 540 C C . ILE A 1 67 ? 4.567 -12.114 8.143 1.00 79.38 67 ILE A C 1
ATOM 542 O O . ILE A 1 67 ? 3.559 -12.474 8.753 1.00 79.38 67 ILE A O 1
ATOM 546 N N . LEU A 1 68 ? 5.632 -12.913 8.026 1.00 77.00 68 LEU A N 1
ATOM 547 C CA . LEU A 1 68 ? 5.651 -14.287 8.540 1.00 77.00 68 LEU A CA 1
ATOM 548 C C . LEU A 1 68 ? 5.683 -14.356 10.071 1.00 77.00 68 LEU A C 1
ATOM 550 O O . LEU A 1 68 ? 5.120 -15.290 10.640 1.00 77.00 68 LEU A O 1
ATOM 554 N N . GLY A 1 69 ? 6.298 -13.381 10.742 1.00 85.94 69 GLY A N 1
ATOM 555 C CA . GLY A 1 69 ? 6.385 -13.335 12.203 1.00 85.94 69 GLY A CA 1
ATOM 556 C C . GLY A 1 69 ? 5.013 -13.370 12.893 1.00 85.94 69 GLY A C 1
ATOM 557 O O . GLY A 1 69 ? 4.745 -14.297 13.659 1.00 85.94 69 GLY A O 1
ATOM 558 N N . PRO A 1 70 ? 4.102 -12.424 12.603 1.00 78.44 70 PRO A N 1
ATOM 559 C CA . PRO A 1 70 ? 2.748 -12.414 13.145 1.00 78.44 70 PRO A CA 1
ATOM 560 C C . PRO A 1 70 ? 1.953 -13.662 12.770 1.00 78.44 70 PRO A C 1
ATOM 562 O O . PRO A 1 70 ? 1.274 -14.213 13.628 1.00 78.44 70 PRO A O 1
ATOM 565 N N . ILE A 1 71 ? 2.078 -14.155 11.530 1.00 79.69 71 ILE A N 1
ATOM 566 C CA . ILE A 1 71 ? 1.412 -15.395 11.096 1.00 79.69 71 ILE A CA 1
ATOM 567 C C . ILE A 1 71 ? 1.867 -16.576 11.961 1.00 79.69 71 ILE A C 1
ATOM 569 O O . ILE A 1 71 ? 1.036 -17.331 12.461 1.00 79.69 71 ILE A O 1
ATOM 573 N N . SER A 1 72 ? 3.175 -16.709 12.193 1.00 80.31 72 SER A N 1
ATOM 574 C CA . SER A 1 72 ? 3.725 -17.748 13.065 1.00 80.31 72 SER A CA 1
ATOM 575 C C . SER A 1 72 ? 3.231 -17.606 14.506 1.00 80.31 72 SER A C 1
ATOM 577 O O . SER A 1 72 ? 2.944 -18.611 15.149 1.00 80.31 72 SER A O 1
ATOM 579 N N . SER A 1 73 ? 3.114 -16.379 15.015 1.00 81.94 73 SER A N 1
ATOM 580 C CA . SER A 1 73 ? 2.629 -16.103 16.373 1.00 81.94 73 SER A CA 1
ATOM 581 C C . SER A 1 73 ? 1.153 -16.485 16.544 1.00 81.94 73 SER A C 1
ATOM 583 O O . SER A 1 73 ? 0.795 -17.188 17.489 1.00 81.94 73 SER A O 1
ATOM 585 N N . VAL A 1 74 ? 0.313 -16.142 15.560 1.00 80.06 74 VAL A N 1
ATOM 586 C CA . VAL A 1 74 ? -1.104 -16.542 15.517 1.00 80.06 74 VAL A CA 1
ATOM 587 C C . VAL A 1 74 ? -1.248 -18.065 15.472 1.00 80.06 74 VAL A C 1
ATOM 589 O O . VAL A 1 74 ? -2.064 -18.622 16.202 1.00 80.06 74 VAL A O 1
ATOM 592 N N . LEU A 1 75 ? -0.438 -18.760 14.665 1.00 80.94 75 LEU A N 1
ATOM 593 C CA . LEU A 1 75 ? -0.453 -20.228 14.604 1.00 80.94 75 LEU A CA 1
ATOM 594 C C . LEU A 1 75 ? -0.068 -20.871 15.946 1.00 80.94 75 LEU A C 1
ATOM 596 O O . LEU A 1 75 ? -0.622 -21.904 16.320 1.00 80.94 75 LEU A O 1
ATOM 600 N N . LEU A 1 76 ? 0.814 -20.225 16.709 1.00 82.88 76 LEU A N 1
ATOM 601 C CA . LEU A 1 76 ? 1.214 -20.643 18.055 1.00 82.88 76 LEU A CA 1
ATOM 602 C C . LEU A 1 76 ? 0.218 -20.225 19.155 1.00 82.88 76 LEU A C 1
ATOM 604 O O . LEU A 1 76 ? 0.554 -20.317 20.334 1.00 82.88 76 LEU A O 1
ATOM 608 N N . HIS A 1 77 ? -0.998 -19.797 18.789 1.00 81.25 77 HIS A N 1
ATOM 609 C CA . HIS A 1 77 ? -2.077 -19.402 19.709 1.00 81.25 77 HIS A CA 1
ATOM 610 C C . HIS A 1 77 ? -1.709 -18.223 20.628 1.00 81.25 77 HIS A C 1
ATOM 612 O O . HIS A 1 77 ? -2.284 -18.045 21.703 1.00 81.25 77 HIS A O 1
ATOM 618 N N . ARG A 1 78 ? -0.768 -17.381 20.191 1.00 72.06 78 ARG A N 1
ATOM 619 C CA . ARG A 1 78 ? -0.425 -16.124 20.857 1.00 72.06 78 ARG A CA 1
ATOM 620 C C . ARG A 1 78 ? -1.313 -15.012 20.317 1.00 72.06 78 ARG A C 1
ATOM 622 O O . ARG A 1 78 ? -1.169 -14.579 19.175 1.00 72.06 78 ARG A O 1
ATOM 629 N N . HIS A 1 79 ? -2.277 -14.583 21.127 1.00 78.44 79 HIS A N 1
ATOM 630 C CA . HIS A 1 79 ? -3.266 -13.568 20.743 1.00 78.44 79 HIS A CA 1
ATOM 631 C C . HIS A 1 79 ? -2.989 -12.183 21.334 1.00 78.44 79 HIS A C 1
ATOM 633 O O . HIS A 1 79 ? -3.715 -11.230 21.032 1.00 78.44 79 HIS A O 1
ATOM 639 N N . ASP A 1 80 ? -1.940 -12.038 22.143 1.00 86.19 80 ASP A N 1
ATOM 640 C CA . ASP A 1 80 ? -1.629 -10.755 22.750 1.00 86.19 80 ASP A CA 1
ATOM 641 C C . ASP A 1 80 ? -1.069 -9.766 21.725 1.00 86.19 80 ASP A C 1
ATOM 643 O O . ASP A 1 80 ? -0.121 -10.032 20.984 1.00 86.19 80 ASP A O 1
ATOM 647 N N . LYS A 1 81 ? -1.644 -8.557 21.712 1.00 77.38 81 LYS A N 1
ATOM 648 C CA . LYS A 1 81 ? -1.256 -7.480 20.783 1.00 77.38 81 LYS A CA 1
ATOM 649 C C . LYS A 1 81 ? 0.232 -7.140 20.876 1.00 77.38 81 LYS A C 1
ATOM 651 O O . LYS A 1 81 ? 0.842 -6.806 19.866 1.00 77.38 81 LYS A O 1
ATOM 656 N N . LYS A 1 82 ? 0.809 -7.218 22.080 1.00 82.44 82 LYS A N 1
ATOM 657 C CA . LYS A 1 82 ? 2.240 -6.972 22.304 1.00 82.44 82 LYS A CA 1
ATOM 658 C C . LYS A 1 82 ? 3.097 -8.050 21.644 1.00 82.44 82 LYS A C 1
ATOM 660 O O . LYS A 1 82 ? 4.028 -7.712 20.924 1.00 82.44 82 LYS A O 1
ATOM 665 N N . GLU A 1 83 ? 2.721 -9.316 21.801 1.00 79.81 83 GLU A N 1
ATOM 666 C CA . GLU A 1 83 ? 3.441 -10.447 21.209 1.00 79.81 83 GLU A CA 1
ATOM 667 C C . GLU A 1 83 ? 3.370 -10.437 19.678 1.00 79.81 83 GLU A C 1
ATOM 669 O O . GLU A 1 83 ? 4.345 -10.780 19.012 1.00 79.81 83 GLU A O 1
ATOM 674 N N . LEU A 1 84 ? 2.250 -9.992 19.101 1.00 79.25 84 LEU A N 1
ATOM 675 C CA . LEU A 1 84 ? 2.105 -9.805 17.653 1.00 79.25 84 LEU A CA 1
ATOM 676 C C . LEU A 1 84 ? 3.053 -8.733 17.108 1.00 79.25 84 LEU A C 1
ATOM 678 O O . LEU A 1 84 ? 3.701 -8.951 16.084 1.00 79.25 84 LEU A O 1
ATOM 682 N N . VAL A 1 85 ? 3.154 -7.593 17.796 1.00 80.19 85 VAL A N 1
ATOM 683 C CA . VAL A 1 85 ? 4.071 -6.510 17.413 1.00 80.19 85 VAL A CA 1
ATOM 684 C C . VAL A 1 85 ? 5.523 -6.953 17.575 1.00 80.19 85 VAL A C 1
ATOM 686 O O . VAL A 1 85 ? 6.329 -6.731 16.678 1.00 80.19 85 VAL A O 1
ATOM 689 N N . GLU A 1 86 ? 5.865 -7.640 18.662 1.00 84.00 86 GLU A N 1
ATOM 690 C CA . GLU A 1 86 ? 7.208 -8.199 18.838 1.00 84.00 86 GLU A CA 1
ATOM 691 C C . GLU A 1 86 ? 7.537 -9.230 17.757 1.00 84.00 86 GLU A C 1
ATOM 693 O O . GLU A 1 86 ? 8.624 -9.193 17.187 1.00 84.00 86 GLU A O 1
ATOM 698 N N . SER A 1 87 ? 6.584 -10.091 17.395 1.00 83.75 87 SER A N 1
ATOM 699 C CA . SER A 1 87 ? 6.763 -11.084 16.331 1.00 83.75 87 SER A CA 1
ATOM 700 C C . SER A 1 87 ? 6.934 -10.428 14.957 1.00 83.75 87 SER A C 1
ATOM 702 O O . SER A 1 87 ? 7.749 -10.895 14.163 1.00 83.75 87 SER A O 1
ATOM 704 N N . PHE A 1 88 ? 6.224 -9.328 14.682 1.00 83.00 88 PHE A N 1
ATOM 705 C CA . PHE A 1 88 ? 6.421 -8.495 13.488 1.00 83.00 88 PHE A CA 1
ATOM 706 C C . PHE A 1 88 ? 7.851 -7.947 13.418 1.00 83.00 88 PHE A C 1
ATOM 708 O O . PHE A 1 88 ? 8.532 -8.093 12.403 1.00 83.00 88 PHE A O 1
ATOM 715 N N . VAL A 1 89 ? 8.333 -7.362 14.515 1.00 80.00 89 VAL A N 1
ATOM 716 C CA . VAL A 1 89 ? 9.668 -6.753 14.591 1.00 80.00 89 VAL A CA 1
ATOM 717 C C . VAL A 1 89 ? 10.763 -7.809 14.483 1.00 80.00 89 VAL A C 1
ATOM 719 O O . VAL A 1 89 ? 11.695 -7.653 13.695 1.00 80.00 89 VAL A O 1
ATOM 722 N N . LEU A 1 90 ? 10.641 -8.900 15.241 1.00 83.44 90 LEU A N 1
ATOM 723 C CA . LEU A 1 90 ? 11.614 -9.988 15.267 1.00 83.44 90 LEU A CA 1
ATOM 724 C C . LEU A 1 90 ? 11.672 -10.708 13.916 1.00 83.44 90 LEU A C 1
ATOM 726 O O . LEU A 1 90 ? 12.753 -11.000 13.407 1.00 83.44 90 LEU A O 1
ATOM 730 N N . GLY A 1 91 ? 10.506 -10.942 13.308 1.00 82.12 91 GLY A N 1
ATOM 731 C CA . GLY A 1 91 ? 10.390 -11.473 11.958 1.00 82.12 91 GLY A CA 1
ATOM 732 C C . GLY A 1 91 ? 11.075 -10.565 10.940 1.00 82.12 91 GLY A C 1
ATOM 733 O O . GLY A 1 91 ? 11.910 -11.037 10.170 1.00 82.12 91 GLY A O 1
ATOM 734 N N . GLY A 1 92 ? 10.798 -9.258 10.984 1.00 75.56 92 GLY A N 1
ATOM 735 C CA . GLY A 1 92 ? 11.414 -8.271 10.097 1.00 75.56 92 GLY A CA 1
ATOM 736 C C . GLY A 1 92 ? 12.934 -8.175 10.243 1.00 75.56 92 GLY A C 1
ATOM 737 O O . GLY A 1 92 ? 13.650 -8.148 9.245 1.00 75.56 92 GLY A O 1
ATOM 738 N N . LEU A 1 93 ? 13.451 -8.200 11.474 1.00 78.50 93 LEU A N 1
ATOM 739 C CA . LEU A 1 93 ? 14.891 -8.206 11.764 1.00 78.50 93 LEU A CA 1
ATOM 740 C C . LEU A 1 93 ? 15.585 -9.472 11.255 1.00 78.50 93 LEU A C 1
ATOM 742 O O . LEU A 1 93 ? 16.610 -9.381 10.579 1.00 78.50 93 LEU A O 1
ATOM 746 N N . ASN A 1 94 ? 15.023 -10.647 11.541 1.00 85.19 94 ASN A N 1
ATOM 747 C CA . ASN A 1 94 ? 15.570 -11.917 11.064 1.00 85.19 94 ASN A CA 1
ATOM 748 C C . ASN A 1 94 ? 15.541 -11.984 9.535 1.00 85.19 94 ASN A C 1
ATOM 750 O O . ASN A 1 94 ? 16.518 -12.394 8.908 1.00 85.19 94 ASN A O 1
ATOM 754 N N . GLY A 1 95 ? 14.456 -11.502 8.930 1.00 78.25 95 GLY A N 1
ATOM 755 C CA . GLY A 1 95 ? 14.345 -11.310 7.493 1.00 78.25 95 GLY A CA 1
ATOM 756 C C . GLY A 1 95 ? 15.445 -10.401 6.943 1.00 78.25 95 GLY A C 1
ATOM 757 O O . GLY A 1 95 ? 16.153 -10.786 6.016 1.00 78.25 95 GLY A O 1
ATOM 758 N N . ALA A 1 96 ? 15.657 -9.229 7.544 1.00 72.06 96 ALA A N 1
ATOM 759 C CA . ALA A 1 96 ? 16.705 -8.293 7.145 1.00 72.06 96 ALA A CA 1
ATOM 760 C C . ALA A 1 96 ? 18.110 -8.917 7.229 1.00 72.06 96 ALA A C 1
ATOM 762 O O . ALA A 1 96 ? 18.911 -8.737 6.311 1.00 72.06 96 ALA A O 1
ATOM 763 N N . LEU A 1 97 ? 18.397 -9.689 8.285 1.00 78.94 97 LEU A N 1
ATOM 764 C CA . LEU A 1 97 ? 19.664 -10.411 8.460 1.00 78.94 97 LEU A CA 1
ATOM 765 C C . LEU A 1 97 ? 19.881 -11.464 7.368 1.00 78.94 97 LEU A C 1
ATOM 767 O O . LEU A 1 97 ? 20.956 -11.517 6.767 1.00 78.94 97 LEU A O 1
ATOM 771 N N . VAL A 1 98 ? 18.853 -12.260 7.059 1.00 81.88 98 VAL A N 1
ATOM 772 C CA . VAL A 1 98 ? 18.893 -13.228 5.950 1.00 81.88 98 VAL A CA 1
ATOM 773 C C . VAL A 1 98 ? 19.133 -12.506 4.624 1.00 81.88 98 VAL A C 1
ATOM 775 O O . VAL A 1 98 ? 19.989 -12.910 3.837 1.00 81.88 98 VAL A O 1
ATOM 778 N N . GLY A 1 99 ? 18.439 -11.391 4.398 1.00 71.88 99 GLY A N 1
ATOM 779 C CA . GLY A 1 99 ? 18.612 -10.564 3.211 1.00 71.88 99 GLY A CA 1
ATOM 780 C C . GLY A 1 99 ? 20.016 -9.967 3.089 1.00 71.88 99 GLY A C 1
ATOM 781 O O . GLY A 1 99 ? 20.561 -9.935 1.983 1.00 71.88 99 GLY A O 1
ATOM 782 N N . ALA A 1 100 ? 20.626 -9.555 4.204 1.00 74.38 100 ALA A N 1
ATOM 783 C CA . ALA A 1 100 ? 21.994 -9.037 4.261 1.00 74.38 100 ALA A CA 1
ATOM 784 C C . ALA A 1 100 ? 23.038 -10.123 3.974 1.00 74.38 100 ALA A C 1
ATOM 786 O O . ALA A 1 100 ? 24.033 -9.849 3.306 1.00 74.38 100 ALA A O 1
ATOM 787 N N . ALA A 1 101 ? 22.800 -11.355 4.431 1.00 77.44 101 ALA A N 1
ATOM 788 C CA . ALA A 1 101 ? 23.677 -12.491 4.165 1.00 77.44 101 ALA A CA 1
ATOM 789 C C . ALA A 1 101 ? 23.576 -12.973 2.707 1.00 77.44 101 ALA A C 1
ATOM 791 O O . ALA A 1 101 ? 24.590 -13.224 2.056 1.00 77.44 101 ALA A O 1
ATOM 792 N N . LEU A 1 102 ? 22.356 -13.076 2.167 1.00 73.56 102 LEU A N 1
ATOM 793 C CA . LEU A 1 102 ? 22.115 -13.595 0.817 1.00 73.56 102 LEU A CA 1
ATOM 794 C C . LEU A 1 102 ? 22.360 -12.560 -0.286 1.00 73.56 102 LEU A C 1
ATOM 796 O O 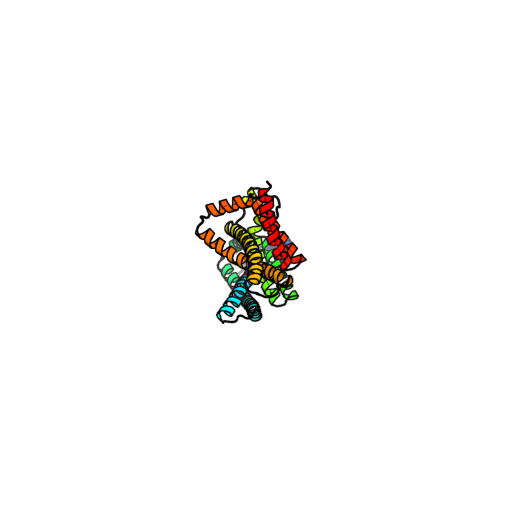. LEU A 1 102 ? 22.749 -12.932 -1.392 1.00 73.56 102 LEU A O 1
ATOM 800 N N . GLY A 1 103 ? 22.173 -11.269 -0.006 1.00 73.94 103 GLY A N 1
ATOM 801 C CA . GLY A 1 103 ? 22.286 -10.189 -0.992 1.00 73.94 103 GLY A CA 1
ATOM 802 C C . GLY A 1 103 ? 23.628 -10.163 -1.738 1.00 73.94 103 GLY A C 1
ATOM 803 O O . GLY A 1 103 ? 23.631 -10.248 -2.972 1.00 73.94 103 GLY A O 1
ATOM 804 N N . PRO A 1 104 ? 24.773 -10.137 -1.029 1.00 74.88 104 PRO A N 1
ATOM 805 C CA . PRO A 1 104 ? 26.096 -10.197 -1.647 1.00 74.88 104 PRO A CA 1
ATOM 806 C C . PRO A 1 104 ? 26.337 -11.493 -2.432 1.00 74.88 104 PRO A C 1
ATOM 808 O O . PRO A 1 104 ? 26.959 -11.463 -3.494 1.00 74.88 104 PRO A O 1
ATOM 811 N N . ILE A 1 105 ? 25.810 -12.627 -1.956 1.00 75.81 105 ILE A N 1
ATOM 812 C CA . ILE A 1 105 ? 25.952 -13.936 -2.613 1.00 75.81 105 ILE A CA 1
ATOM 813 C C . ILE A 1 105 ? 25.183 -13.953 -3.939 1.00 75.81 105 ILE A C 1
ATOM 815 O O . ILE A 1 105 ? 25.735 -14.345 -4.968 1.00 75.81 105 ILE A O 1
ATOM 819 N N . ILE A 1 106 ? 23.937 -13.471 -3.943 1.00 71.56 106 ILE A N 1
ATOM 820 C CA . ILE A 1 106 ? 23.098 -13.351 -5.145 1.00 71.56 106 ILE A CA 1
ATOM 821 C C . ILE A 1 106 ? 23.739 -12.380 -6.141 1.00 71.56 106 ILE A C 1
ATOM 823 O O . ILE A 1 106 ? 23.798 -12.667 -7.342 1.00 71.56 106 ILE A O 1
ATOM 827 N N . ALA A 1 107 ? 24.264 -11.251 -5.658 1.00 69.00 107 ALA A N 1
ATOM 828 C CA . ALA A 1 107 ? 24.972 -10.289 -6.492 1.00 69.00 107 ALA A CA 1
ATOM 829 C C . ALA A 1 107 ? 26.205 -10.921 -7.156 1.00 69.00 107 ALA A C 1
ATOM 831 O O . ALA A 1 107 ? 26.367 -10.813 -8.372 1.00 69.00 107 ALA A O 1
ATOM 832 N N . LEU A 1 108 ? 27.033 -11.639 -6.392 1.00 73.81 108 LEU A N 1
ATOM 833 C CA . LEU A 1 108 ? 28.220 -12.331 -6.899 1.00 73.81 108 LEU A CA 1
ATOM 834 C C . LEU A 1 108 ? 27.870 -13.454 -7.879 1.00 73.81 108 LEU A C 1
ATOM 836 O O . LEU A 1 108 ? 28.501 -13.553 -8.931 1.00 73.81 108 LEU A O 1
ATOM 840 N N . ALA A 1 109 ? 26.848 -14.261 -7.587 1.00 71.50 109 ALA A N 1
ATOM 841 C CA . ALA A 1 109 ? 26.373 -15.315 -8.482 1.00 71.50 109 ALA A CA 1
ATOM 842 C C . ALA A 1 109 ? 25.876 -14.741 -9.818 1.00 71.50 109 ALA A C 1
ATOM 844 O O . ALA A 1 109 ? 26.220 -15.249 -10.888 1.00 71.50 109 ALA A O 1
ATOM 845 N N . THR A 1 110 ? 25.137 -13.628 -9.767 1.00 67.56 110 THR A N 1
ATOM 846 C CA . THR A 1 110 ? 24.645 -12.938 -10.967 1.00 67.56 110 THR A CA 1
ATOM 847 C C . THR A 1 110 ? 25.799 -12.341 -11.775 1.00 67.56 110 THR A C 1
ATOM 849 O O . THR A 1 110 ? 25.856 -12.510 -12.993 1.00 67.56 110 THR A O 1
ATOM 852 N N . CYS A 1 111 ? 26.769 -11.712 -11.103 1.00 64.44 111 CYS A N 1
ATOM 853 C CA . CYS A 1 111 ? 27.973 -11.173 -11.735 1.00 64.44 111 CYS A CA 1
ATOM 854 C C . CYS A 1 111 ? 28.833 -12.268 -12.385 1.00 64.44 111 CYS A C 1
ATOM 856 O O . CYS A 1 111 ? 29.325 -12.071 -13.493 1.00 64.44 111 CYS A O 1
ATOM 858 N N . LYS A 1 112 ? 28.986 -13.432 -11.737 1.00 68.75 112 LYS A N 1
ATOM 859 C CA . LYS A 1 112 ? 29.769 -14.569 -12.252 1.00 68.75 112 LYS A CA 1
ATOM 860 C C . LYS A 1 112 ? 29.133 -15.195 -13.497 1.00 68.75 112 LYS A C 1
ATOM 862 O O . LYS A 1 112 ? 29.849 -15.620 -14.397 1.00 68.75 112 LYS A O 1
ATOM 867 N N . ASN A 1 113 ? 27.802 -15.218 -13.573 1.00 65.88 113 ASN A N 1
ATOM 868 C CA . ASN A 1 113 ? 27.079 -15.727 -14.742 1.00 65.88 113 ASN A CA 1
ATOM 869 C C . ASN A 1 113 ? 27.153 -14.759 -15.946 1.00 65.88 113 ASN A C 1
ATOM 871 O O . ASN A 1 113 ? 27.086 -15.159 -17.109 1.00 65.88 113 ASN A O 1
ATOM 875 N N . MET A 1 114 ? 27.353 -13.462 -15.694 1.00 59.94 114 MET A N 1
ATOM 876 C CA . MET A 1 114 ? 27.511 -12.443 -16.733 1.00 59.94 114 MET A CA 1
ATOM 877 C C . MET A 1 114 ? 28.962 -12.371 -17.230 1.00 59.94 114 MET A C 1
ATOM 879 O O . MET A 1 114 ? 29.687 -11.408 -17.001 1.00 59.94 114 MET A O 1
ATOM 883 N N . ASN A 1 115 ? 29.373 -13.387 -17.988 1.00 54.34 115 ASN A N 1
ATOM 884 C CA . ASN A 1 115 ? 30.756 -13.633 -18.420 1.00 54.34 115 ASN A CA 1
ATOM 885 C C . ASN A 1 115 ? 31.359 -12.611 -19.430 1.00 54.34 115 ASN A C 1
ATOM 887 O O . ASN A 1 115 ? 32.346 -12.896 -20.103 1.00 54.34 115 ASN A O 1
ATOM 891 N N . ARG A 1 116 ? 30.778 -11.412 -19.596 1.00 58.53 116 ARG A N 1
ATOM 892 C CA . ARG A 1 116 ? 31.342 -10.330 -20.431 1.00 58.53 116 ARG A CA 1
ATOM 893 C C . ARG A 1 116 ? 31.140 -8.969 -19.772 1.00 58.53 116 ARG A C 1
ATOM 895 O O . ARG A 1 116 ? 30.012 -8.489 -19.668 1.00 58.53 116 ARG A O 1
ATOM 902 N N . VAL A 1 117 ? 32.250 -8.304 -19.449 1.00 57.25 117 VAL A N 1
ATOM 903 C CA . VAL A 1 117 ? 32.317 -6.940 -18.883 1.00 57.25 117 VAL A CA 1
ATOM 904 C C . VAL A 1 117 ? 31.462 -5.941 -19.677 1.00 57.25 117 VAL A C 1
ATOM 906 O O . VAL A 1 117 ? 30.805 -5.092 -19.086 1.00 57.25 117 VAL A O 1
ATOM 909 N N . THR A 1 118 ? 31.375 -6.083 -21.002 1.00 57.81 118 THR A N 1
ATOM 910 C CA . THR A 1 118 ? 30.542 -5.227 -21.865 1.00 57.81 118 THR A CA 1
ATOM 911 C C . THR A 1 118 ? 29.040 -5.480 -21.697 1.00 57.81 118 THR A C 1
ATOM 913 O O . THR A 1 118 ? 28.264 -4.530 -21.697 1.00 57.81 118 THR A O 1
ATOM 916 N N . LYS A 1 119 ? 28.609 -6.736 -21.491 1.00 59.66 119 LYS A N 1
ATOM 917 C CA . LYS A 1 119 ? 27.200 -7.056 -21.187 1.00 59.66 119 LYS A CA 1
ATOM 918 C C . LYS A 1 119 ? 26.814 -6.552 -19.799 1.00 59.66 119 LYS A C 1
ATOM 920 O O . LYS A 1 119 ? 25.728 -6.011 -19.646 1.00 59.66 119 LYS A O 1
ATOM 925 N N . MET A 1 120 ? 27.713 -6.672 -18.820 1.00 57.38 120 MET A N 1
ATOM 926 C CA . MET A 1 120 ? 27.509 -6.123 -17.477 1.00 57.38 120 MET A CA 1
ATOM 927 C C . MET A 1 120 ? 27.435 -4.596 -17.505 1.00 57.38 120 MET A C 1
ATOM 929 O O . MET A 1 120 ? 26.511 -4.022 -16.947 1.00 57.38 120 MET A O 1
ATOM 933 N N . LYS A 1 121 ? 28.349 -3.930 -18.218 1.00 59.78 121 LYS A N 1
ATOM 934 C CA . LYS A 1 121 ? 28.345 -2.470 -18.370 1.00 59.78 121 LYS A CA 1
ATOM 935 C C . LYS A 1 121 ? 27.075 -1.973 -19.059 1.00 59.78 121 LYS A C 1
ATOM 937 O O . LYS A 1 121 ? 26.482 -1.013 -18.587 1.00 59.78 121 LYS A O 1
ATOM 942 N N . ASN A 1 122 ? 26.628 -2.643 -20.121 1.00 64.06 122 ASN A N 1
ATOM 943 C CA . ASN A 1 122 ? 25.390 -2.277 -20.808 1.00 64.06 122 ASN A CA 1
ATOM 944 C C . ASN A 1 122 ? 24.151 -2.564 -19.950 1.00 64.06 122 ASN A C 1
ATOM 946 O O . ASN A 1 122 ? 23.233 -1.761 -19.957 1.00 64.06 122 ASN A O 1
ATOM 950 N N . TYR A 1 123 ? 24.135 -3.655 -19.179 1.00 59.38 123 TYR A N 1
ATOM 951 C CA . TYR A 1 123 ? 23.035 -3.976 -18.265 1.00 59.38 123 TYR A CA 1
ATOM 952 C C . TYR A 1 123 ? 22.950 -3.002 -17.089 1.00 59.38 123 TYR A C 1
ATOM 954 O O . TYR A 1 123 ? 21.863 -2.547 -16.749 1.00 59.38 123 TYR A O 1
ATOM 962 N N . VAL A 1 124 ? 24.092 -2.652 -16.489 1.00 61.00 124 VAL A N 1
ATOM 963 C CA . VAL A 1 124 ? 24.159 -1.626 -15.446 1.00 61.00 124 VAL A CA 1
ATOM 964 C C . VAL A 1 124 ? 23.725 -0.292 -16.046 1.00 61.00 124 VAL A C 1
ATOM 966 O O . VAL A 1 124 ? 22.757 0.269 -15.567 1.00 61.00 124 VAL A O 1
ATOM 969 N N . ASN A 1 125 ? 24.294 0.158 -17.163 1.00 59.53 125 ASN A N 1
ATOM 970 C CA . ASN A 1 125 ? 23.899 1.435 -17.767 1.00 59.53 125 ASN A CA 1
ATOM 971 C C . ASN A 1 125 ? 22.441 1.472 -18.266 1.00 59.53 125 ASN A C 1
ATOM 973 O O . ASN A 1 125 ? 21.854 2.545 -18.287 1.00 59.53 125 ASN A O 1
ATOM 977 N N . SER A 1 126 ? 21.844 0.343 -18.674 1.00 58.81 126 SER A N 1
ATOM 978 C CA . SER A 1 126 ? 20.448 0.316 -19.139 1.00 58.81 126 SER A CA 1
ATOM 979 C C . SER A 1 126 ? 19.430 0.153 -18.011 1.00 58.81 126 SER A C 1
ATOM 981 O O . SER A 1 126 ? 18.252 0.421 -18.226 1.00 58.81 126 SER A O 1
ATOM 983 N N . LYS A 1 127 ? 19.830 -0.376 -16.845 1.00 53.91 127 LYS A N 1
ATOM 984 C CA . LYS A 1 127 ? 18.917 -0.601 -15.713 1.00 53.91 127 LYS A CA 1
ATOM 985 C C . LYS A 1 127 ? 19.139 0.337 -14.540 1.00 53.91 127 LYS A C 1
ATOM 987 O O . LYS A 1 127 ? 18.153 0.595 -13.856 1.00 53.91 127 LYS A O 1
ATOM 992 N N . PHE A 1 128 ? 20.368 0.788 -14.294 1.00 55.66 128 PHE A N 1
ATOM 993 C CA . PHE A 1 128 ? 20.722 1.759 -13.260 1.00 55.66 128 PHE A CA 1
ATOM 994 C C . PHE A 1 128 ? 20.596 3.168 -13.808 1.00 55.66 128 PHE A C 1
ATOM 996 O O . PHE A 1 128 ? 21.556 3.777 -14.272 1.00 55.66 128 PHE A O 1
ATOM 1003 N N . ASP A 1 129 ? 19.375 3.669 -13.724 1.00 57.81 129 ASP A N 1
ATOM 1004 C CA . ASP A 1 129 ? 19.110 5.083 -13.893 1.00 57.81 129 ASP A CA 1
ATOM 1005 C C . ASP A 1 129 ? 19.373 5.825 -12.571 1.00 57.81 129 ASP A C 1
ATOM 1007 O O . ASP A 1 129 ? 19.304 5.230 -11.487 1.00 57.81 129 ASP A O 1
ATOM 1011 N N . GLN A 1 130 ? 19.640 7.130 -12.629 1.00 56.28 130 GLN A N 1
ATOM 1012 C CA . GLN A 1 130 ? 19.959 7.962 -11.453 1.00 56.28 130 GLN A CA 1
ATOM 1013 C C . GLN A 1 130 ? 18.853 7.916 -10.372 1.00 56.28 130 GLN A C 1
ATOM 1015 O O . GLN A 1 130 ? 19.108 8.120 -9.182 1.00 56.28 130 GLN A O 1
ATOM 1020 N N . SER A 1 131 ? 17.630 7.550 -10.768 1.00 56.75 131 SER A N 1
ATOM 1021 C CA . SER A 1 131 ? 16.483 7.310 -9.891 1.00 56.75 131 SER A CA 1
ATOM 1022 C C . SER A 1 131 ? 16.631 6.092 -8.968 1.00 56.75 131 SER A C 1
ATOM 1024 O O . SER A 1 131 ? 16.050 6.085 -7.887 1.00 56.75 131 SER A O 1
ATOM 1026 N N . MET A 1 132 ? 17.383 5.052 -9.351 1.00 59.66 132 MET A N 1
ATOM 1027 C CA . MET A 1 132 ? 17.607 3.883 -8.485 1.00 59.66 132 MET A CA 1
ATOM 1028 C C . MET A 1 132 ? 18.533 4.199 -7.324 1.00 59.66 132 MET A C 1
ATOM 1030 O O . MET A 1 132 ? 18.272 3.764 -6.207 1.00 59.66 132 MET A O 1
ATOM 1034 N N . LEU A 1 133 ? 19.576 4.989 -7.583 1.00 62.44 133 LEU A N 1
ATOM 1035 C CA . LEU A 1 133 ? 20.496 5.430 -6.542 1.00 62.44 133 LEU A CA 1
ATOM 1036 C C . LEU A 1 133 ? 19.741 6.256 -5.491 1.00 62.44 133 LEU A C 1
ATOM 1038 O O . LEU A 1 133 ? 19.881 6.027 -4.295 1.00 62.44 133 LEU A O 1
ATOM 1042 N N . TRP A 1 134 ? 18.863 7.156 -5.946 1.00 64.69 134 TRP A N 1
ATOM 1043 C CA . TRP A 1 134 ? 17.973 7.927 -5.074 1.00 64.69 134 TRP A CA 1
ATOM 1044 C C . TRP A 1 134 ? 17.053 7.043 -4.227 1.00 64.69 134 TRP A C 1
ATOM 1046 O O . TRP A 1 134 ? 16.868 7.318 -3.046 1.00 64.69 134 TRP A O 1
ATOM 1056 N N . GLN A 1 135 ? 16.505 5.963 -4.790 1.00 65.50 135 GLN A N 1
ATOM 1057 C CA . GLN A 1 135 ? 15.675 5.020 -4.032 1.00 65.50 135 GLN A CA 1
ATOM 1058 C C . GLN A 1 135 ? 16.462 4.284 -2.945 1.00 65.5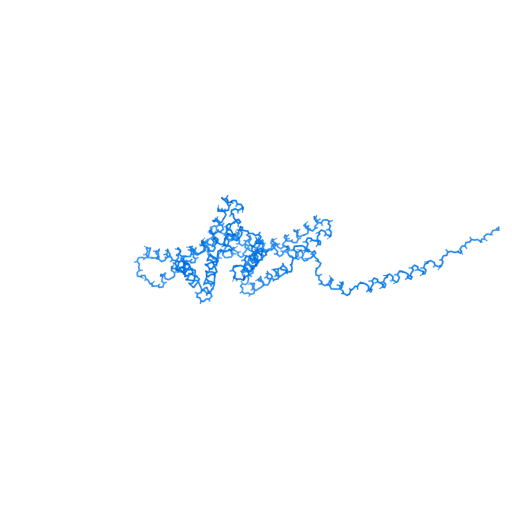0 135 GLN A C 1
ATOM 1060 O O . GLN A 1 135 ? 15.939 4.091 -1.851 1.00 65.50 135 GLN A O 1
ATOM 1065 N N . ASP A 1 136 ? 17.706 3.903 -3.224 1.00 68.44 136 ASP A N 1
ATOM 1066 C CA . ASP A 1 136 ? 18.565 3.242 -2.242 1.00 68.44 136 ASP A CA 1
ATOM 1067 C C . ASP A 1 136 ? 18.969 4.216 -1.119 1.00 68.44 136 ASP A C 1
ATOM 1069 O O . ASP A 1 136 ? 18.965 3.847 0.055 1.00 68.44 136 ASP A O 1
ATOM 1073 N N . HIS A 1 137 ? 19.213 5.491 -1.445 1.00 68.94 137 HIS A N 1
ATOM 1074 C CA . HIS A 1 137 ? 19.425 6.540 -0.443 1.00 68.94 137 HIS A CA 1
ATOM 1075 C C . HIS A 1 137 ? 18.181 6.793 0.416 1.00 68.94 137 HIS A C 1
ATOM 1077 O O . HIS A 1 137 ? 18.306 6.909 1.633 1.00 68.94 137 HIS A O 1
ATOM 1083 N N . ILE A 1 138 ? 16.987 6.827 -0.185 1.00 70.25 138 ILE A N 1
ATOM 1084 C CA . ILE A 1 138 ? 15.716 6.947 0.547 1.00 70.25 138 ILE A CA 1
ATOM 1085 C C . ILE A 1 138 ? 15.507 5.738 1.462 1.00 70.25 138 ILE A C 1
ATOM 1087 O O . ILE A 1 138 ? 15.056 5.911 2.590 1.00 70.25 138 ILE A O 1
ATOM 1091 N N . ALA A 1 139 ? 15.865 4.531 1.021 1.00 69.69 139 ALA A N 1
ATOM 1092 C CA . ALA A 1 139 ? 15.778 3.328 1.842 1.00 69.69 139 ALA A CA 1
ATOM 1093 C C . ALA A 1 139 ? 16.681 3.390 3.074 1.00 69.69 139 ALA A C 1
ATOM 1095 O O . ALA A 1 139 ? 16.219 3.158 4.190 1.00 69.69 139 ALA A O 1
ATOM 1096 N N . ILE A 1 140 ? 17.946 3.767 2.883 1.00 71.19 140 ILE A N 1
ATOM 1097 C CA . ILE A 1 140 ? 18.907 3.919 3.979 1.00 71.19 140 ILE A CA 1
ATOM 1098 C C . ILE A 1 140 ? 18.465 5.040 4.927 1.00 71.19 140 ILE A C 1
ATOM 1100 O O . ILE A 1 140 ? 18.467 4.854 6.142 1.00 71.19 140 ILE A O 1
ATOM 1104 N N . ALA A 1 141 ? 18.039 6.186 4.388 1.00 66.88 141 ALA A N 1
ATOM 1105 C CA . ALA A 1 141 ? 17.576 7.317 5.186 1.00 66.88 141 ALA A CA 1
ATOM 1106 C C . ALA A 1 141 ? 16.295 6.983 5.964 1.00 66.88 141 ALA A C 1
ATOM 1108 O O . ALA A 1 141 ? 16.201 7.299 7.145 1.00 66.88 141 ALA A O 1
ATOM 1109 N N . SER A 1 142 ? 15.330 6.303 5.342 1.00 66.25 142 SER A N 1
ATOM 1110 C CA . SER A 1 142 ? 14.081 5.891 5.988 1.00 66.25 142 SER A CA 1
ATOM 1111 C C . SER A 1 142 ? 14.325 4.869 7.096 1.00 66.25 142 SER A C 1
ATOM 1113 O O . SER A 1 142 ? 13.768 5.018 8.181 1.00 66.25 142 SER A O 1
ATOM 1115 N N . ALA A 1 143 ? 15.207 3.891 6.873 1.00 66.50 143 ALA A N 1
ATOM 1116 C CA . ALA A 1 143 ? 15.608 2.939 7.905 1.00 66.50 143 ALA A CA 1
ATOM 1117 C C . ALA A 1 143 ? 16.346 3.628 9.067 1.00 66.50 143 ALA A C 1
ATOM 1119 O O . ALA A 1 143 ? 16.074 3.326 10.227 1.00 66.50 143 ALA A O 1
ATOM 1120 N N . ALA A 1 144 ? 17.232 4.588 8.778 1.00 61.34 144 ALA A N 1
ATOM 1121 C CA . ALA A 1 144 ? 17.968 5.340 9.793 1.00 61.34 144 ALA A CA 1
ATOM 1122 C C . ALA A 1 144 ? 17.056 6.260 10.623 1.00 61.34 144 ALA A C 1
ATOM 1124 O O . ALA A 1 144 ? 17.122 6.248 11.849 1.00 61.34 144 ALA A O 1
ATOM 1125 N N . VAL A 1 145 ? 16.166 7.019 9.977 1.00 65.75 145 VAL A N 1
ATOM 1126 C CA . VAL A 1 145 ? 15.176 7.879 10.653 1.00 65.75 145 VAL A CA 1
ATOM 1127 C C . VAL A 1 145 ? 14.184 7.037 11.457 1.00 65.75 145 VAL A C 1
ATOM 1129 O O . VAL A 1 145 ? 13.843 7.373 12.593 1.00 65.75 145 VAL A O 1
ATOM 1132 N N . GLY A 1 146 ? 13.755 5.906 10.898 1.00 64.19 146 GLY A N 1
ATOM 1133 C CA . GLY A 1 146 ? 12.940 4.925 11.599 1.00 64.19 146 GLY A CA 1
ATOM 1134 C C . GLY A 1 146 ? 13.629 4.421 12.867 1.00 64.19 146 GLY A C 1
ATOM 1135 O O . GLY A 1 146 ? 13.050 4.489 13.951 1.00 64.19 146 GLY A O 1
ATOM 1136 N N . PHE A 1 147 ? 14.893 4.010 12.759 1.00 67.00 147 PHE A N 1
ATOM 1137 C CA . PHE A 1 147 ? 15.674 3.542 13.902 1.00 67.00 147 PHE A CA 1
ATOM 1138 C C . PHE A 1 147 ? 15.859 4.612 14.983 1.00 67.00 147 PHE A C 1
ATOM 1140 O O . PHE A 1 147 ? 15.684 4.332 16.165 1.00 67.00 147 PHE A O 1
ATOM 1147 N N . LEU A 1 148 ? 16.163 5.849 14.588 1.00 65.56 148 LEU A N 1
ATOM 1148 C CA . LEU A 1 148 ? 16.352 6.956 15.528 1.00 65.56 148 LEU A CA 1
ATOM 1149 C C . LEU A 1 148 ? 15.059 7.352 16.254 1.00 65.56 148 LEU A C 1
ATOM 1151 O O . LEU A 1 148 ? 15.121 7.792 17.396 1.00 65.56 148 LEU A O 1
ATOM 1155 N N . SER A 1 149 ? 13.899 7.204 15.608 1.00 62.28 149 SER A N 1
ATOM 1156 C CA . SER A 1 149 ? 12.615 7.616 16.190 1.00 62.28 149 SER A CA 1
ATOM 1157 C C . SER A 1 149 ? 11.983 6.557 17.096 1.00 62.28 149 SER A C 1
ATOM 1159 O O . SER A 1 149 ? 11.465 6.901 18.153 1.00 62.28 149 SER A O 1
ATOM 1161 N N . HIS A 1 150 ? 12.011 5.282 16.696 1.00 74.81 150 HIS A N 1
ATOM 1162 C CA . HIS A 1 150 ? 11.278 4.202 17.378 1.00 74.81 150 HIS A CA 1
ATOM 1163 C C . HIS A 1 150 ? 12.106 2.913 17.533 1.00 74.81 150 HIS A C 1
ATOM 1165 O O . HIS A 1 150 ? 11.551 1.822 17.692 1.00 74.81 150 HIS A O 1
ATOM 1171 N N . GLY A 1 151 ? 13.437 3.005 17.453 1.00 81.38 151 GLY A N 1
ATOM 1172 C CA . GLY A 1 151 ? 14.338 1.864 17.603 1.00 81.38 151 GLY A CA 1
ATOM 1173 C C . GLY A 1 151 ? 14.099 0.783 16.546 1.00 81.38 151 GLY A C 1
ATOM 1174 O O . GLY A 1 151 ? 13.923 1.053 15.358 1.00 81.38 151 GLY A O 1
ATOM 1175 N N . GLN A 1 152 ? 14.073 -0.477 16.974 1.00 76.62 152 GLN A N 1
ATOM 1176 C CA . GLN A 1 152 ? 13.937 -1.624 16.071 1.00 76.62 152 GLN A CA 1
ATOM 1177 C C . GLN A 1 152 ? 12.613 -1.640 15.287 1.00 76.62 152 GLN A C 1
ATOM 1179 O O . GLN A 1 152 ? 12.609 -2.021 14.118 1.00 76.62 152 GLN A O 1
ATOM 1184 N N . ILE A 1 153 ? 11.514 -1.168 15.889 1.00 77.06 153 ILE A N 1
ATOM 1185 C CA . ILE A 1 153 ? 10.205 -1.083 15.221 1.00 77.06 153 ILE A CA 1
ATOM 1186 C C . ILE A 1 153 ? 10.282 -0.122 14.038 1.00 77.06 153 ILE A C 1
ATOM 1188 O O . ILE A 1 153 ? 9.893 -0.464 12.921 1.00 77.06 153 ILE A O 1
ATOM 1192 N N . GLY A 1 154 ? 10.825 1.074 14.269 1.00 64.75 154 GLY A N 1
ATOM 1193 C CA . GLY A 1 154 ? 10.926 2.084 13.225 1.00 64.75 154 GLY A CA 1
ATOM 1194 C C . GLY A 1 154 ? 11.877 1.679 12.099 1.00 64.75 154 GLY A C 1
ATOM 1195 O O . GLY A 1 154 ? 11.625 2.030 10.951 1.00 64.75 154 GLY A O 1
ATOM 1196 N N . LEU A 1 155 ? 12.921 0.893 12.384 1.00 72.19 155 LEU A N 1
ATOM 1197 C CA . LEU A 1 155 ? 13.814 0.345 11.357 1.00 72.19 155 LEU A CA 1
ATOM 1198 C C . LEU A 1 155 ? 13.078 -0.604 10.402 1.00 72.19 155 LEU A C 1
ATOM 1200 O O . LEU A 1 155 ? 13.194 -0.443 9.188 1.00 72.19 155 LEU A O 1
ATOM 1204 N N . VAL A 1 156 ? 12.311 -1.565 10.932 1.00 71.94 156 VAL A N 1
ATOM 1205 C CA . VAL A 1 156 ? 11.549 -2.527 10.112 1.00 71.94 156 VAL A CA 1
ATOM 1206 C C . VAL A 1 156 ? 10.487 -1.797 9.293 1.00 71.94 156 VAL A C 1
ATOM 1208 O O . VAL A 1 156 ? 10.414 -1.977 8.081 1.00 71.94 156 VAL A O 1
ATOM 1211 N N . VAL A 1 157 ? 9.741 -0.884 9.923 1.00 73.12 157 VAL A N 1
ATOM 1212 C CA . VAL A 1 157 ? 8.741 -0.064 9.225 1.00 73.12 157 VAL A CA 1
ATOM 1213 C C . VAL A 1 157 ? 9.392 0.796 8.139 1.00 73.12 157 VAL A C 1
ATOM 1215 O O . VAL A 1 157 ? 8.869 0.869 7.033 1.00 73.12 157 VAL A O 1
ATOM 1218 N N . GLY A 1 158 ? 10.550 1.409 8.398 1.00 71.31 158 GLY A N 1
ATOM 1219 C CA . GLY A 1 158 ? 11.281 2.202 7.405 1.00 71.31 158 GLY A CA 1
ATOM 1220 C C . GLY A 1 158 ? 11.787 1.375 6.217 1.00 71.31 158 GLY A C 1
ATOM 1221 O O . GLY A 1 158 ? 11.712 1.817 5.066 1.00 71.31 158 GLY A O 1
ATOM 1222 N N . LEU A 1 159 ? 12.253 0.145 6.453 1.00 71.69 159 LEU A N 1
ATOM 1223 C CA . LEU A 1 159 ? 12.650 -0.779 5.384 1.00 71.69 159 LEU A CA 1
ATOM 1224 C C . LEU A 1 159 ? 11.451 -1.224 4.535 1.00 71.69 159 LEU A C 1
ATOM 1226 O O . LEU A 1 159 ? 11.533 -1.181 3.305 1.00 71.69 159 LEU A O 1
ATOM 1230 N N . ASP A 1 160 ? 10.331 -1.566 5.169 1.00 74.31 160 ASP A N 1
ATOM 1231 C CA . ASP A 1 160 ? 9.112 -2.002 4.483 1.00 74.31 160 ASP A CA 1
ATOM 1232 C C . ASP A 1 160 ? 8.486 -0.853 3.674 1.00 74.31 160 ASP A C 1
ATOM 1234 O O . ASP A 1 160 ? 8.140 -1.016 2.499 1.00 74.31 160 ASP A O 1
ATOM 1238 N N . LEU A 1 161 ? 8.417 0.349 4.257 1.00 70.50 161 LEU A N 1
ATOM 1239 C CA . LEU A 1 161 ? 7.859 1.536 3.607 1.00 70.50 161 LEU A CA 1
ATOM 1240 C C . LEU A 1 161 ? 8.731 2.011 2.440 1.00 70.50 161 LEU A C 1
ATOM 1242 O O . LEU A 1 161 ? 8.212 2.414 1.399 1.00 70.50 161 LEU A O 1
ATOM 1246 N N . SER A 1 162 ? 10.057 1.938 2.575 1.00 72.69 162 SER A N 1
ATOM 1247 C CA . SER A 1 162 ? 10.973 2.297 1.489 1.00 72.69 162 SER A CA 1
ATOM 1248 C C . SER A 1 162 ? 10.976 1.273 0.354 1.00 72.69 162 SER A C 1
ATOM 1250 O O . SER A 1 162 ? 11.099 1.661 -0.812 1.00 72.69 162 SER A O 1
ATOM 1252 N N . LEU A 1 163 ? 10.775 -0.017 0.649 1.00 68.38 163 LEU A N 1
ATOM 1253 C CA . LEU A 1 163 ? 10.567 -1.038 -0.375 1.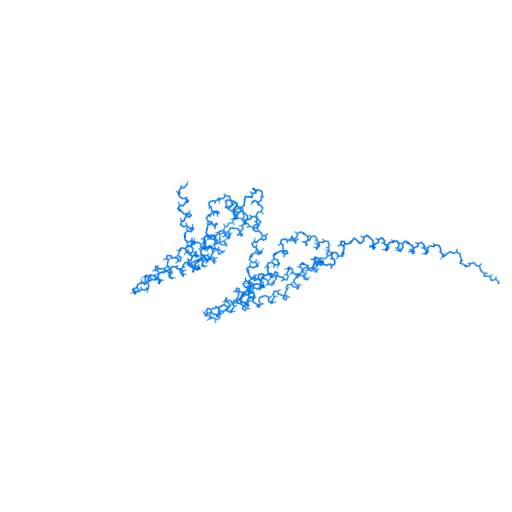00 68.38 163 LEU A CA 1
ATOM 1254 C C . LEU A 1 163 ? 9.265 -0.794 -1.134 1.00 68.38 163 LEU A C 1
ATOM 1256 O O . LEU A 1 163 ? 9.267 -0.808 -2.367 1.00 68.38 163 LEU A O 1
ATOM 1260 N N . LEU A 1 164 ? 8.179 -0.523 -0.407 1.00 65.06 164 LEU A N 1
ATOM 1261 C CA . LEU A 1 164 ? 6.882 -0.168 -0.974 1.00 65.06 164 LEU A CA 1
ATOM 1262 C C . LEU A 1 164 ? 7.011 1.071 -1.868 1.00 65.06 164 LEU A C 1
ATOM 1264 O O . LEU A 1 164 ? 6.642 1.034 -3.041 1.00 65.06 164 LEU A O 1
ATOM 1268 N N . PHE A 1 165 ? 7.624 2.140 -1.355 1.00 65.12 165 PHE A N 1
ATOM 1269 C CA . PHE A 1 165 ? 7.864 3.368 -2.105 1.00 65.12 165 PHE A CA 1
ATOM 1270 C C . PHE A 1 165 ? 8.689 3.115 -3.362 1.00 65.12 165 PHE A C 1
ATOM 1272 O O . PHE A 1 165 ? 8.406 3.686 -4.410 1.00 65.12 165 PHE A O 1
ATOM 1279 N N . ALA A 1 166 ? 9.693 2.247 -3.302 1.00 60.12 166 ALA A N 1
ATOM 1280 C CA . ALA A 1 166 ? 10.540 1.967 -4.444 1.00 60.12 166 ALA A CA 1
ATOM 1281 C C . ALA A 1 166 ? 9.886 1.032 -5.481 1.00 60.12 166 ALA A C 1
ATOM 1283 O O . ALA A 1 166 ? 10.134 1.189 -6.680 1.00 60.12 166 ALA A O 1
ATOM 1284 N N . LEU A 1 167 ? 9.030 0.097 -5.052 1.00 58.09 167 LEU A N 1
ATOM 1285 C CA . LEU A 1 167 ? 8.184 -0.711 -5.939 1.00 58.09 167 LEU A CA 1
ATOM 1286 C C . LEU A 1 167 ? 7.150 0.160 -6.663 1.00 58.09 167 LEU A C 1
ATOM 1288 O O . LEU A 1 167 ? 6.964 0.012 -7.872 1.00 58.09 167 LEU A O 1
ATOM 1292 N N . VAL A 1 168 ? 6.543 1.107 -5.945 1.00 57.22 168 VAL A N 1
ATOM 1293 C CA . VAL A 1 168 ? 5.577 2.064 -6.496 1.00 57.22 168 VAL A CA 1
ATOM 1294 C C . VAL A 1 168 ? 6.286 3.073 -7.405 1.00 57.22 168 VAL A C 1
ATOM 1296 O O . VAL A 1 168 ? 5.967 3.181 -8.584 1.00 57.22 168 VAL A O 1
ATOM 1299 N N . SER A 1 169 ? 7.328 3.755 -6.936 1.00 55.59 169 SER A N 1
ATOM 1300 C CA . SER A 1 169 ? 7.965 4.869 -7.658 1.00 55.59 169 SER A CA 1
ATOM 1301 C C . SER A 1 169 ? 8.648 4.464 -8.966 1.00 55.59 169 SER A C 1
ATOM 1303 O O . SER A 1 169 ? 8.692 5.254 -9.906 1.00 55.59 169 SER A O 1
ATOM 1305 N N . ARG A 1 170 ? 9.174 3.234 -9.073 1.00 52.38 170 ARG A N 1
ATOM 1306 C CA . ARG A 1 170 ? 9.928 2.798 -10.264 1.00 52.38 170 ARG A CA 1
ATOM 1307 C C . ARG A 1 170 ? 9.038 2.502 -11.474 1.00 52.38 170 ARG A C 1
ATOM 1309 O O . ARG A 1 170 ? 9.510 2.568 -12.603 1.00 52.38 170 ARG A O 1
ATOM 1316 N N . LYS A 1 171 ? 7.768 2.160 -11.249 1.00 51.94 171 LYS A N 1
ATOM 1317 C CA . LYS A 1 171 ? 6.807 1.816 -12.310 1.00 51.94 171 LYS A CA 1
ATOM 1318 C C . LYS A 1 171 ? 5.577 2.716 -12.345 1.00 51.94 171 LYS A C 1
ATOM 1320 O O . LYS A 1 171 ? 4.888 2.733 -13.356 1.00 51.94 171 LYS A O 1
ATOM 1325 N N . CYS A 1 172 ? 5.333 3.495 -11.298 1.00 54.41 172 CYS A N 1
ATOM 1326 C CA . CYS A 1 172 ? 4.173 4.367 -11.196 1.00 54.41 172 CYS A CA 1
ATOM 1327 C C . CYS A 1 172 ? 4.526 5.855 -11.282 1.00 54.41 172 CYS A C 1
ATOM 1329 O O . CYS A 1 172 ? 3.667 6.649 -10.960 1.00 54.41 172 CYS A O 1
ATOM 1331 N N . SER A 1 173 ? 5.722 6.283 -11.710 1.00 58.75 173 SER A N 1
ATOM 1332 C CA . SER A 1 173 ? 6.025 7.729 -11.817 1.00 58.75 173 SER A CA 1
ATOM 1333 C C . SER A 1 173 ? 5.057 8.457 -12.765 1.00 58.75 173 SER A C 1
ATOM 1335 O O . SER A 1 173 ? 4.470 9.468 -12.389 1.00 58.75 173 SER A O 1
ATOM 1337 N N . TYR A 1 174 ? 4.791 7.894 -13.951 1.00 66.81 174 TY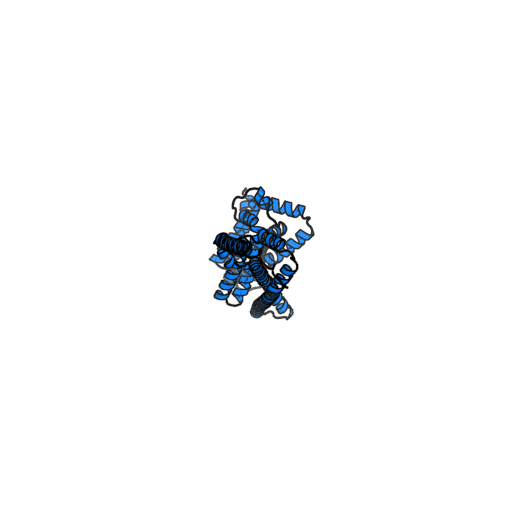R A N 1
ATOM 1338 C CA . TYR A 1 174 ? 3.773 8.428 -14.866 1.00 66.81 174 TYR A CA 1
ATOM 1339 C C . TYR A 1 174 ? 2.360 8.285 -14.290 1.00 66.81 174 TYR A C 1
ATOM 1341 O O . TYR A 1 174 ? 1.608 9.247 -14.269 1.00 66.81 174 TYR A O 1
ATOM 1349 N N . TRP A 1 175 ? 2.021 7.123 -13.726 1.00 68.94 175 TRP A N 1
ATOM 1350 C CA . TRP A 1 175 ? 0.724 6.936 -13.069 1.00 68.94 175 TRP A CA 1
ATOM 1351 C C . TRP A 1 175 ? 0.493 7.937 -11.929 1.00 68.94 175 TRP A C 1
ATOM 1353 O O . TRP A 1 175 ? -0.596 8.473 -11.810 1.00 68.94 175 TRP A O 1
ATOM 1363 N N . PHE A 1 176 ? 1.511 8.227 -11.121 1.00 68.25 176 PHE A N 1
ATOM 1364 C CA . PHE A 1 176 ? 1.447 9.123 -9.974 1.00 68.25 176 PHE A CA 1
ATOM 1365 C C . PHE A 1 176 ? 1.362 10.580 -10.417 1.00 68.25 176 PHE A C 1
ATOM 1367 O O . PHE A 1 176 ? 0.600 11.338 -9.835 1.00 68.25 176 PHE A O 1
ATOM 1374 N N . LYS A 1 177 ? 2.068 10.975 -11.485 1.00 70.44 177 LYS A N 1
ATOM 1375 C CA . LYS A 1 177 ? 1.872 12.288 -12.121 1.00 70.44 177 LYS A CA 1
ATOM 1376 C C . LYS A 1 177 ? 0.419 12.463 -12.564 1.00 70.44 177 LYS A C 1
ATOM 1378 O O . LYS A 1 177 ? -0.198 13.461 -12.191 1.00 70.44 177 LYS A O 1
ATOM 1383 N N . ASN A 1 178 ? -0.143 11.460 -13.246 1.00 73.38 178 ASN A N 1
ATOM 1384 C CA . ASN A 1 178 ? -1.559 11.458 -13.597 1.00 73.38 178 ASN A CA 1
ATOM 1385 C C . ASN A 1 178 ? -2.444 11.450 -12.344 1.00 73.38 178 ASN A C 1
ATOM 1387 O O . ASN A 1 178 ? -3.405 12.199 -12.269 1.00 73.38 178 ASN A O 1
ATOM 1391 N N . PHE A 1 179 ? -2.107 10.677 -11.313 1.00 70.25 179 PHE A N 1
ATOM 1392 C CA . PHE A 1 179 ? -2.859 10.597 -10.062 1.00 70.25 179 PHE A CA 1
ATOM 1393 C C . PHE A 1 179 ? -2.794 11.887 -9.242 1.00 70.25 179 PHE A C 1
ATOM 1395 O O . PHE A 1 179 ? -3.734 12.170 -8.528 1.00 70.25 179 PHE A O 1
ATOM 1402 N N . VAL A 1 180 ? -1.752 12.708 -9.348 1.00 66.12 180 VAL A N 1
ATOM 1403 C CA . VAL A 1 180 ? -1.650 14.005 -8.651 1.00 66.12 180 VAL A CA 1
ATOM 1404 C C . VAL A 1 180 ? -2.265 15.144 -9.480 1.00 66.12 180 VAL A C 1
ATOM 1406 O O . VAL A 1 180 ? -2.486 16.237 -8.971 1.00 66.12 180 VAL A O 1
ATOM 1409 N N . GLY A 1 181 ? -2.621 14.888 -10.743 1.00 67.88 181 GLY A N 1
ATOM 1410 C CA . GLY A 1 181 ? -3.233 15.879 -11.633 1.00 67.88 181 GLY A CA 1
ATOM 1411 C C . GLY A 1 181 ? -2.224 16.752 -12.379 1.00 67.88 181 GLY A C 1
ATOM 1412 O O . GLY A 1 181 ? -2.591 17.791 -12.924 1.00 67.88 181 GLY A O 1
ATOM 1413 N N . ILE A 1 182 ? -0.958 16.334 -12.433 1.00 74.00 182 ILE A N 1
ATOM 1414 C CA . ILE A 1 182 ? 0.041 16.965 -13.295 1.00 74.00 182 ILE A CA 1
ATOM 1415 C C . ILE A 1 182 ? -0.322 16.606 -14.737 1.00 74.00 182 ILE A C 1
ATOM 1417 O O . ILE A 1 182 ? -0.404 15.425 -15.068 1.00 74.00 182 ILE A O 1
ATOM 1421 N N . LYS A 1 183 ? -0.552 17.612 -15.592 1.00 67.81 183 LYS A N 1
ATOM 1422 C CA . LYS A 1 183 ? -0.871 17.388 -17.010 1.00 67.81 183 LYS A CA 1
ATOM 1423 C C . LYS A 1 183 ? 0.264 16.618 -17.687 1.00 67.81 183 LYS A C 1
ATOM 1425 O O . LYS A 1 183 ? 1.423 17.017 -17.596 1.00 67.81 183 LYS A O 1
ATOM 1430 N N . GLN A 1 184 ? -0.090 15.541 -18.378 1.00 66.94 184 GLN A N 1
ATOM 1431 C CA . GLN A 1 184 ? 0.830 14.713 -19.151 1.00 66.94 184 GLN A CA 1
ATOM 1432 C C . GLN A 1 184 ? 0.345 14.603 -20.590 1.00 66.94 184 GLN A C 1
ATOM 1434 O O . GLN A 1 184 ? -0.849 14.728 -20.851 1.00 66.94 184 GLN A O 1
ATOM 1439 N N . ASN A 1 185 ? 1.271 14.347 -21.512 1.00 73.69 185 ASN A N 1
ATOM 1440 C CA . ASN A 1 185 ? 0.908 14.019 -22.888 1.00 73.69 185 ASN A CA 1
ATOM 1441 C C . ASN A 1 185 ? 0.295 12.614 -22.966 1.00 73.69 185 ASN A C 1
ATOM 1443 O O . ASN A 1 185 ? 0.727 11.705 -22.254 1.00 73.69 185 ASN A O 1
ATOM 1447 N N . ASP A 1 186 ? -0.628 12.403 -23.906 1.00 70.06 186 ASP A N 1
ATOM 1448 C CA . ASP A 1 186 ? -1.292 11.107 -24.127 1.00 70.06 186 ASP A CA 1
ATOM 1449 C C . ASP A 1 186 ? -0.289 9.963 -24.369 1.00 70.06 186 ASP A C 1
ATOM 1451 O O . ASP A 1 186 ? -0.477 8.836 -23.909 1.00 70.06 186 ASP A O 1
ATOM 1455 N N . PHE A 1 187 ? 0.844 10.272 -25.012 1.00 68.38 187 PHE A N 1
ATOM 1456 C CA . PHE A 1 187 ? 1.961 9.344 -25.209 1.00 68.38 187 PHE A CA 1
ATOM 1457 C C . PHE A 1 187 ? 2.624 8.887 -23.901 1.00 68.38 187 PHE A C 1
ATOM 1459 O O . PHE A 1 187 ? 3.076 7.747 -23.818 1.00 68.38 187 PHE A O 1
ATOM 1466 N N . GLU A 1 188 ? 2.683 9.739 -22.876 1.00 65.06 188 GLU A N 1
ATOM 1467 C CA . GLU A 1 188 ? 3.204 9.367 -21.555 1.00 65.06 188 GLU A CA 1
ATOM 1468 C C . GLU A 1 188 ? 2.186 8.537 -20.766 1.00 65.06 188 GLU A C 1
ATOM 1470 O O . GLU A 1 188 ? 2.566 7.598 -20.063 1.00 65.06 188 GLU A O 1
ATOM 1475 N N . LEU A 1 189 ? 0.888 8.831 -20.922 1.00 64.94 189 LEU A N 1
ATOM 1476 C CA . LEU A 1 189 ? -0.198 8.052 -20.320 1.00 64.94 189 LEU A CA 1
ATOM 1477 C C . LEU A 1 189 ? -0.253 6.616 -20.863 1.00 64.94 189 LEU A C 1
ATOM 1479 O O . LEU A 1 189 ? -0.634 5.703 -20.131 1.00 64.94 189 LEU A O 1
ATOM 1483 N N . LEU A 1 190 ? 0.147 6.394 -22.119 1.00 64.62 190 LEU A N 1
ATOM 1484 C CA . LEU A 1 190 ? 0.229 5.065 -22.742 1.00 64.62 190 LEU A CA 1
ATOM 1485 C C . LEU A 1 190 ? 1.418 4.231 -22.230 1.00 64.62 190 LEU A C 1
ATOM 1487 O O . LEU A 1 190 ? 1.358 2.999 -22.239 1.00 64.62 190 LEU A O 1
ATOM 1491 N N . GLN A 1 191 ? 2.475 4.878 -21.730 1.00 65.12 191 GLN A N 1
ATOM 1492 C CA . GLN A 1 191 ? 3.716 4.223 -21.294 1.00 65.12 191 GLN A CA 1
ATOM 1493 C C . GLN A 1 191 ? 3.680 3.664 -19.865 1.00 65.12 191 GLN A C 1
ATOM 1495 O O . GLN A 1 191 ? 4.693 3.149 -19.393 1.00 65.12 191 GLN A O 1
ATOM 1500 N N . VAL A 1 192 ? 2.546 3.724 -19.157 1.00 64.19 192 VAL A N 1
ATOM 1501 C CA . VAL A 1 192 ? 2.451 3.205 -17.782 1.00 64.19 192 VAL A CA 1
ATOM 1502 C C . VAL A 1 192 ? 2.692 1.679 -17.776 1.00 64.19 192 VAL A C 1
ATOM 1504 O O . VAL A 1 192 ? 1.866 0.912 -18.281 1.00 64.19 192 VAL A O 1
ATOM 1507 N N . PRO A 1 193 ? 3.804 1.204 -17.182 1.00 55.94 193 PRO A N 1
ATOM 1508 C CA . PRO A 1 193 ? 4.360 -0.126 -17.434 1.00 55.94 193 PRO A CA 1
ATOM 1509 C C . PRO A 1 193 ? 3.687 -1.274 -16.661 1.00 55.94 193 PRO A C 1
ATOM 1511 O O . PRO A 1 193 ? 4.179 -2.398 -16.726 1.00 55.94 193 PRO A O 1
ATOM 1514 N N . ASN A 1 194 ? 2.619 -1.028 -15.887 1.00 67.50 194 ASN A N 1
ATOM 1515 C CA . ASN A 1 194 ? 1.975 -2.061 -15.062 1.00 67.50 194 ASN A CA 1
ATOM 1516 C C . ASN A 1 194 ? 0.475 -1.784 -14.804 1.00 67.50 194 ASN A C 1
ATOM 1518 O O . ASN A 1 194 ? 0.088 -1.341 -13.723 1.00 67.50 194 ASN A O 1
ATOM 1522 N N . ALA A 1 195 ? -0.382 -2.129 -15.771 1.00 71.12 195 ALA A N 1
ATOM 1523 C CA . ALA A 1 195 ? -1.842 -2.014 -15.638 1.00 71.12 195 ALA A CA 1
ATOM 1524 C C . ALA A 1 195 ? -2.404 -2.809 -14.437 1.00 71.12 195 ALA A C 1
ATOM 1526 O O . ALA A 1 195 ? -3.291 -2.341 -13.736 1.00 71.12 195 ALA A O 1
ATOM 1527 N N . GLY A 1 196 ? -1.840 -3.982 -14.123 1.00 72.12 196 GLY A N 1
ATOM 1528 C CA . GLY A 1 196 ? -2.289 -4.780 -12.973 1.00 72.12 196 GLY A CA 1
ATOM 1529 C C . GLY A 1 196 ? -2.058 -4.106 -11.617 1.00 72.12 196 GLY A C 1
ATOM 1530 O O . GLY A 1 196 ? -2.907 -4.203 -10.739 1.00 72.12 196 GLY A O 1
ATOM 1531 N N . ALA A 1 197 ? -0.941 -3.390 -11.450 1.00 68.94 197 ALA A N 1
ATOM 1532 C CA . ALA A 1 197 ? -0.653 -2.676 -10.205 1.00 68.94 197 ALA A CA 1
ATOM 1533 C C . ALA A 1 197 ? -1.542 -1.435 -10.057 1.00 68.94 197 ALA A C 1
ATOM 1535 O O . ALA A 1 197 ? -2.068 -1.185 -8.981 1.00 68.94 197 ALA A O 1
ATOM 1536 N N . GLU A 1 198 ? -1.756 -0.700 -11.147 1.00 73.19 198 GLU A N 1
ATOM 1537 C CA . GLU A 1 198 ? -2.695 0.424 -11.196 1.00 73.19 198 GLU A CA 1
ATOM 1538 C C . GLU A 1 198 ? -4.122 -0.013 -10.856 1.00 73.19 198 GLU A C 1
ATOM 1540 O O . GLU A 1 198 ? -4.771 0.589 -10.002 1.00 73.19 198 GLU A O 1
ATOM 1545 N N . PHE A 1 199 ? -4.582 -1.108 -11.466 1.00 77.62 199 PHE A N 1
ATOM 1546 C CA . PHE A 1 199 ? -5.886 -1.678 -11.159 1.00 77.62 199 PHE A CA 1
ATOM 1547 C C . PHE A 1 199 ? -5.976 -2.124 -9.694 1.00 77.62 199 PHE A C 1
ATOM 1549 O O . PHE A 1 199 ? -6.976 -1.849 -9.036 1.00 77.62 199 PHE A O 1
ATOM 1556 N N . CYS A 1 200 ? -4.913 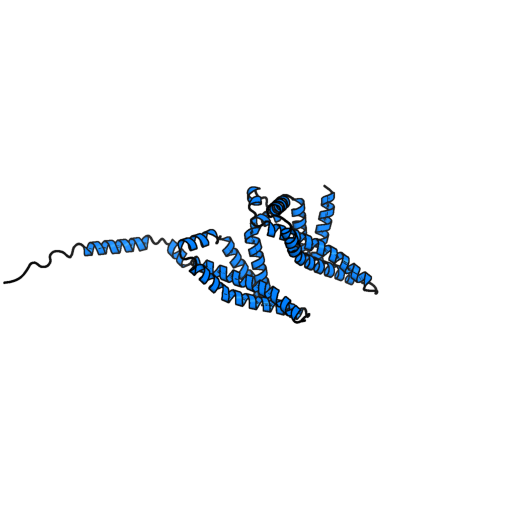-2.734 -9.160 1.00 77.81 200 CYS A N 1
ATOM 1557 C CA . CYS A 1 200 ? -4.830 -3.119 -7.752 1.00 77.81 200 CYS A CA 1
ATOM 1558 C C . CYS A 1 200 ? -4.971 -1.921 -6.812 1.00 77.81 200 CYS A C 1
ATOM 1560 O O . CYS A 1 200 ? -5.754 -1.970 -5.868 1.00 77.81 200 CYS A O 1
ATOM 1562 N N . ILE A 1 201 ? -4.244 -0.833 -7.079 1.00 74.38 201 ILE A N 1
ATOM 1563 C CA . ILE A 1 201 ? -4.283 0.379 -6.255 1.00 74.38 201 ILE A CA 1
ATOM 1564 C C . ILE A 1 201 ? -5.688 0.979 -6.268 1.00 74.38 201 ILE A C 1
ATOM 1566 O O . ILE A 1 201 ? -6.236 1.248 -5.203 1.00 74.38 201 ILE A O 1
ATOM 1570 N N . HIS A 1 202 ? -6.298 1.121 -7.447 1.00 79.94 202 HIS A N 1
ATOM 1571 C CA . HIS A 1 202 ? -7.660 1.637 -7.569 1.00 79.94 202 HIS A CA 1
ATOM 1572 C C . HIS A 1 202 ? -8.672 0.779 -6.792 1.00 79.94 202 HIS A C 1
ATOM 1574 O O . HIS A 1 202 ? -9.417 1.288 -5.956 1.00 79.94 202 HIS A O 1
ATOM 1580 N N . VAL A 1 203 ? -8.662 -0.541 -7.007 1.00 79.38 203 VAL A N 1
ATOM 1581 C CA . VAL A 1 203 ? -9.563 -1.469 -6.302 1.00 79.38 203 VAL A CA 1
ATOM 1582 C C . VAL A 1 203 ? -9.321 -1.431 -4.794 1.00 79.38 203 VAL A C 1
ATOM 1584 O O . VAL A 1 203 ? -10.277 -1.483 -4.024 1.00 79.38 203 VAL A O 1
ATOM 1587 N N . THR A 1 204 ? -8.070 -1.300 -4.358 1.00 75.88 204 THR A N 1
ATOM 1588 C CA . THR A 1 204 ? -7.715 -1.221 -2.936 1.00 75.88 204 THR A CA 1
ATOM 1589 C C . THR A 1 204 ? -8.207 0.076 -2.303 1.00 75.88 204 THR A C 1
ATOM 1591 O O . THR A 1 204 ? -8.814 0.019 -1.239 1.00 75.88 204 THR A O 1
ATOM 1594 N N . LEU A 1 205 ? -8.042 1.226 -2.966 1.00 75.06 205 LEU A N 1
ATOM 1595 C CA . LEU A 1 205 ? -8.569 2.507 -2.484 1.00 75.06 205 LEU A CA 1
ATOM 1596 C C . LEU A 1 205 ? -10.095 2.466 -2.351 1.00 75.06 205 LEU A C 1
ATOM 1598 O O . LEU A 1 205 ? -10.631 2.853 -1.313 1.00 75.06 205 LEU A O 1
ATOM 1602 N N . ARG A 1 206 ? -10.794 1.903 -3.343 1.00 81.81 206 ARG A N 1
ATOM 1603 C CA . ARG A 1 206 ? -12.252 1.717 -3.274 1.00 81.81 206 ARG A CA 1
ATOM 1604 C C . ARG A 1 206 ? -12.677 0.754 -2.179 1.00 81.81 206 ARG A C 1
ATOM 1606 O O . ARG A 1 206 ? -13.623 1.038 -1.450 1.00 81.81 206 ARG A O 1
ATOM 1613 N N . SER A 1 207 ? -11.968 -0.358 -2.030 1.00 81.56 207 SER A N 1
ATOM 1614 C CA . SER A 1 207 ? -12.255 -1.344 -0.985 1.00 81.56 207 SER A CA 1
ATOM 1615 C C . SER A 1 207 ? -12.027 -0.756 0.406 1.00 81.56 207 SER A C 1
ATOM 1617 O O . SER A 1 207 ? -12.829 -0.993 1.302 1.00 81.56 207 SER A O 1
ATOM 1619 N N . MET A 1 208 ? -10.988 0.065 0.580 1.00 80.62 208 MET A N 1
ATOM 1620 C CA . MET A 1 208 ? -10.717 0.796 1.817 1.00 80.62 208 MET A CA 1
ATOM 1621 C C . MET A 1 208 ? -11.825 1.807 2.138 1.00 80.62 208 MET A C 1
ATOM 1623 O O . MET A 1 208 ? -12.299 1.819 3.267 1.00 80.62 208 MET A O 1
ATOM 1627 N N . GLN A 1 209 ? -12.275 2.616 1.172 1.00 81.94 209 GLN A N 1
ATOM 1628 C CA . GLN A 1 209 ? -13.373 3.574 1.378 1.00 81.94 209 GLN A CA 1
ATOM 1629 C C . GLN A 1 209 ? -14.692 2.885 1.745 1.00 81.94 209 GLN A C 1
ATOM 1631 O O . GLN A 1 209 ? -15.362 3.281 2.694 1.00 81.94 209 GLN A O 1
ATOM 1636 N N . VAL A 1 210 ? -15.071 1.847 0.992 1.00 85.69 210 VAL A N 1
ATOM 1637 C CA . VAL A 1 210 ? -16.311 1.096 1.242 1.00 85.69 210 VAL A CA 1
ATOM 1638 C C . VAL A 1 210 ? -16.227 0.362 2.576 1.00 85.69 210 VAL A C 1
ATOM 1640 O O . VAL A 1 210 ? -17.178 0.384 3.354 1.00 85.69 210 VAL A O 1
ATOM 1643 N N . GLY A 1 211 ? -15.077 -0.252 2.860 1.00 84.69 211 GLY A N 1
ATOM 1644 C CA . GLY A 1 211 ? -14.803 -0.900 4.133 1.00 84.69 211 GLY A CA 1
ATOM 1645 C C . GLY A 1 211 ? -14.906 0.076 5.300 1.00 84.69 211 GLY A C 1
ATOM 1646 O O . GLY A 1 211 ? -15.555 -0.257 6.287 1.00 84.69 211 GLY A O 1
ATOM 1647 N N . ALA A 1 212 ? -14.335 1.279 5.167 1.00 83.12 212 ALA A N 1
ATOM 1648 C CA . ALA A 1 212 ? -14.426 2.332 6.173 1.00 83.12 212 ALA A CA 1
ATOM 1649 C C . ALA A 1 212 ? -15.888 2.638 6.497 1.00 83.12 212 ALA A C 1
ATOM 1651 O O . ALA A 1 212 ? -16.303 2.386 7.615 1.00 83.12 212 ALA A O 1
ATOM 1652 N N . ILE A 1 213 ? -16.700 3.009 5.507 1.00 88.25 213 ILE A N 1
ATOM 1653 C CA . ILE A 1 213 ? -18.108 3.384 5.720 1.00 88.25 213 ILE A CA 1
ATOM 1654 C C . ILE A 1 213 ? -18.933 2.246 6.310 1.00 88.25 213 ILE A C 1
ATOM 1656 O O . ILE A 1 213 ? -19.716 2.458 7.236 1.00 88.25 213 ILE A O 1
ATOM 1660 N N . LEU A 1 214 ? -18.775 1.027 5.786 1.00 86.81 214 LEU A N 1
ATOM 1661 C CA . LEU A 1 214 ? -19.480 -0.133 6.329 1.00 86.81 214 LEU A CA 1
ATOM 1662 C C . LEU A 1 214 ? -19.100 -0.350 7.793 1.00 86.81 214 LEU A C 1
ATOM 1664 O O . LEU A 1 214 ? -19.976 -0.550 8.630 1.00 86.81 214 LEU A O 1
ATOM 1668 N N . GLY A 1 215 ? -17.814 -0.246 8.119 1.00 85.12 215 GLY A N 1
ATOM 1669 C CA . GLY A 1 215 ? -17.325 -0.307 9.489 1.00 85.12 215 GLY A CA 1
ATOM 1670 C C . GLY A 1 215 ? -17.860 0.828 10.365 1.00 85.12 215 GLY A C 1
ATOM 1671 O O . GLY A 1 215 ? -18.305 0.576 11.485 1.00 85.12 215 GLY A O 1
ATOM 1672 N N . SER A 1 216 ? -17.873 2.055 9.848 1.00 87.06 216 SER A N 1
ATOM 1673 C CA . SER A 1 216 ? -18.365 3.266 10.504 1.00 87.06 216 SER A CA 1
ATOM 1674 C C . SER A 1 216 ? -19.846 3.167 10.865 1.00 87.06 216 SER A C 1
ATOM 1676 O O . SER A 1 216 ? -20.259 3.667 11.905 1.00 87.06 216 SER A O 1
ATOM 1678 N N . ILE A 1 217 ? -20.656 2.501 10.036 1.00 88.19 217 ILE A N 1
ATOM 1679 C CA . ILE A 1 217 ? -22.093 2.295 10.276 1.00 88.19 217 ILE A CA 1
ATOM 1680 C C . ILE A 1 217 ? -22.330 1.088 11.192 1.00 88.19 217 ILE A C 1
ATOM 1682 O O . ILE A 1 217 ? -23.103 1.170 12.150 1.00 88.19 217 ILE A O 1
ATOM 1686 N N . LEU A 1 218 ? -21.661 -0.038 10.925 1.00 85.69 218 LEU A N 1
ATOM 1687 C CA . LEU A 1 218 ? -21.851 -1.284 11.674 1.00 85.69 218 LEU A CA 1
ATOM 1688 C C . LEU A 1 218 ? -21.309 -1.196 13.105 1.00 85.69 218 LEU A C 1
ATOM 1690 O O . LEU A 1 218 ? -21.890 -1.791 14.008 1.00 85.69 218 LEU A O 1
ATOM 1694 N N . GLY A 1 219 ? -20.238 -0.436 13.335 1.00 85.94 219 GLY A N 1
ATOM 1695 C CA . GLY A 1 219 ? -19.657 -0.201 14.657 1.00 85.94 219 GLY A CA 1
ATOM 1696 C C . GLY A 1 219 ? -20.670 0.319 15.688 1.00 85.94 219 GLY A C 1
ATOM 1697 O O . GLY A 1 219 ? -20.966 -0.394 16.650 1.00 85.94 219 GLY A O 1
ATOM 1698 N N . PRO A 1 220 ? -21.254 1.516 15.512 1.00 84.56 220 PRO A N 1
ATOM 1699 C CA . PRO A 1 220 ? -22.256 2.051 16.422 1.00 84.56 220 PRO A CA 1
ATOM 1700 C C . PRO A 1 220 ? -23.536 1.213 16.409 1.00 84.56 220 PRO A C 1
ATOM 1702 O O . PRO A 1 220 ? -24.103 1.010 17.474 1.00 84.56 220 PRO A O 1
ATOM 1705 N N . LEU A 1 221 ? -23.955 0.647 15.269 1.00 85.75 221 LEU A N 1
ATOM 1706 C CA . LEU A 1 221 ? -25.129 -0.235 15.219 1.00 85.75 221 LEU A CA 1
ATOM 1707 C C . LEU A 1 221 ? -24.953 -1.479 16.105 1.00 85.75 221 LEU A C 1
ATOM 1709 O O . LEU A 1 221 ? -25.857 -1.837 16.855 1.00 85.75 221 LEU A O 1
ATOM 1713 N N . SER A 1 222 ? -23.771 -2.098 16.083 1.00 82.19 222 SER A N 1
ATOM 1714 C CA . SER A 1 222 ? -23.441 -3.215 16.973 1.00 82.19 222 SER A CA 1
ATOM 1715 C C . SER A 1 222 ? -23.435 -2.786 18.444 1.00 82.19 222 SER A C 1
ATOM 1717 O O . SER A 1 222 ? -23.954 -3.500 19.297 1.00 82.19 222 SER A O 1
ATOM 1719 N N . ALA A 1 223 ? -22.933 -1.588 18.752 1.00 80.69 223 ALA A N 1
ATOM 1720 C CA . ALA A 1 223 ? -22.967 -1.058 20.109 1.00 80.69 223 ALA A CA 1
ATOM 1721 C C . ALA A 1 223 ? -24.403 -0.786 20.589 1.00 80.69 223 ALA A C 1
ATOM 1723 O O . ALA A 1 223 ? -24.684 -1.019 21.758 1.00 80.69 223 ALA A O 1
ATOM 1724 N N . LEU A 1 224 ? -25.309 -0.351 19.706 1.00 81.56 224 LEU A N 1
ATOM 1725 C CA . LEU A 1 224 ? -26.727 -0.138 20.019 1.00 81.56 224 LEU A CA 1
ATOM 1726 C C . LEU A 1 224 ? -27.481 -1.457 20.266 1.00 81.56 224 LEU A C 1
ATOM 1728 O O . LEU A 1 224 ? -28.332 -1.509 21.143 1.00 81.56 224 LEU A O 1
ATOM 1732 N N . ILE A 1 225 ? -27.182 -2.513 19.500 1.00 81.69 225 ILE A N 1
ATOM 1733 C CA . ILE A 1 225 ? -27.886 -3.806 19.588 1.00 81.69 225 ILE A CA 1
ATOM 1734 C C . ILE A 1 225 ? -27.380 -4.652 20.764 1.00 81.69 225 ILE A C 1
ATOM 1736 O O . ILE A 1 225 ? -28.164 -5.337 21.413 1.00 81.69 225 ILE A O 1
ATOM 1740 N N . PHE A 1 226 ? -26.072 -4.626 21.038 1.00 77.25 226 PHE A N 1
ATOM 1741 C CA . PHE A 1 226 ? -25.449 -5.514 22.026 1.00 77.25 226 PHE A CA 1
ATOM 1742 C C . PHE A 1 226 ? -25.173 -4.858 23.390 1.00 77.25 226 PHE A C 1
ATOM 1744 O O . PHE A 1 226 ? -24.807 -5.570 24.325 1.00 77.25 226 PHE A O 1
ATOM 1751 N N . LYS A 1 227 ? -25.324 -3.531 23.545 1.00 67.62 227 LYS A N 1
ATOM 1752 C CA . LYS A 1 227 ? -25.197 -2.855 24.852 1.00 67.62 227 LYS A CA 1
ATOM 1753 C C . LYS A 1 227 ? -26.511 -2.205 25.279 1.00 67.62 227 LYS A C 1
ATOM 1755 O O . LYS A 1 227 ? -26.859 -1.120 24.834 1.00 67.62 227 LYS A O 1
ATOM 1760 N N . ASP A 1 228 ? -27.160 -2.847 26.242 1.00 56.91 228 ASP A N 1
ATOM 1761 C CA . ASP A 1 228 ? -28.485 -2.508 26.779 1.00 56.91 228 ASP A CA 1
ATOM 1762 C C . ASP A 1 228 ? -28.467 -1.409 27.875 1.00 56.91 228 ASP A C 1
ATOM 1764 O O . ASP A 1 228 ? -29.376 -1.296 28.691 1.00 56.91 228 ASP A O 1
ATOM 1768 N N . GLN A 1 229 ? -27.405 -0.592 27.962 1.00 55.25 229 GLN A N 1
ATOM 1769 C CA . GLN A 1 229 ? -27.287 0.455 28.991 1.00 55.25 229 GLN A CA 1
ATOM 1770 C C . GLN A 1 229 ? -26.959 1.830 28.403 1.00 55.25 229 GLN A C 1
ATOM 1772 O O . GLN A 1 229 ? -26.010 1.959 27.634 1.00 55.25 229 GLN A O 1
ATOM 1777 N N . GLN A 1 230 ? -27.734 2.843 28.835 1.00 57.59 230 GLN A N 1
ATOM 1778 C CA . GLN A 1 230 ? -27.496 4.302 28.773 1.00 57.59 230 GLN A CA 1
ATOM 1779 C C . GLN A 1 230 ? -26.305 4.694 27.886 1.00 57.59 230 GLN A C 1
ATOM 1781 O O . GLN A 1 230 ? -25.177 4.905 28.346 1.00 57.59 230 GLN A O 1
ATOM 1786 N N . ILE A 1 231 ? -26.567 4.742 26.584 1.00 62.44 231 ILE A N 1
ATOM 1787 C CA . ILE A 1 231 ? -25.541 4.862 25.558 1.00 62.44 231 ILE A CA 1
ATOM 1788 C C . ILE A 1 231 ? -24.947 6.268 25.612 1.00 62.44 231 ILE A C 1
ATOM 1790 O O . ILE A 1 231 ? -25.550 7.251 25.186 1.00 62.44 231 ILE A O 1
ATOM 1794 N N . LYS A 1 232 ? -23.737 6.373 26.166 1.00 75.31 232 LYS A N 1
ATOM 1795 C CA . LYS A 1 232 ? -22.982 7.627 26.189 1.00 75.31 232 LYS A CA 1
ATOM 1796 C C . LYS A 1 232 ? -22.527 7.965 24.771 1.00 75.31 232 LYS A C 1
ATOM 1798 O O . LYS A 1 232 ? -21.979 7.112 24.072 1.00 75.31 232 LYS A O 1
ATOM 1803 N N . SER A 1 233 ? -22.662 9.231 24.381 1.00 74.00 233 SER A N 1
ATOM 1804 C CA . SER A 1 233 ? -22.236 9.740 23.067 1.00 74.00 233 SER A CA 1
ATOM 1805 C C . SER A 1 233 ? -20.780 9.397 22.733 1.00 74.00 233 SER A C 1
ATOM 1807 O O . SER A 1 233 ? -20.486 9.009 21.606 1.00 74.00 233 SER A O 1
ATOM 1809 N N . LYS A 1 234 ? -19.877 9.431 23.724 1.00 80.00 234 LYS A N 1
ATOM 1810 C CA . LYS A 1 234 ? -18.477 9.003 23.558 1.00 80.00 234 LYS A CA 1
ATOM 1811 C C . LYS A 1 234 ? -18.344 7.550 23.096 1.00 80.00 234 LYS A C 1
ATOM 1813 O O . LYS A 1 234 ? -17.570 7.275 22.194 1.00 80.00 234 LYS A O 1
ATOM 1818 N N . THR A 1 235 ? -19.137 6.630 23.642 1.00 81.06 235 THR A N 1
ATOM 1819 C CA . THR A 1 235 ? -19.067 5.204 23.285 1.00 81.06 235 THR A CA 1
ATOM 1820 C C . THR A 1 235 ? -19.547 4.939 21.857 1.00 81.06 235 THR A C 1
ATOM 1822 O O . THR A 1 235 ? -19.018 4.046 21.196 1.00 81.06 235 THR A O 1
ATOM 1825 N N . LEU A 1 236 ? -20.506 5.725 21.354 1.00 82.25 236 LEU A N 1
ATOM 1826 C CA . LEU A 1 236 ? -20.930 5.660 19.951 1.00 82.25 236 LEU A CA 1
ATOM 1827 C C . LEU A 1 236 ? -19.848 6.170 19.009 1.00 82.25 236 LEU A C 1
ATOM 1829 O O . LEU A 1 236 ? -19.560 5.517 18.011 1.00 82.25 236 LEU A O 1
ATOM 1833 N N . VAL A 1 237 ? -19.226 7.299 19.351 1.00 84.06 237 VAL A N 1
ATOM 1834 C CA . VAL A 1 237 ? -18.125 7.872 18.572 1.00 84.06 237 VAL A CA 1
ATOM 1835 C C . VAL A 1 237 ? -16.932 6.915 18.537 1.00 84.06 237 VAL A C 1
ATOM 1837 O O . VAL A 1 237 ? -16.403 6.642 17.465 1.00 84.06 237 VAL A O 1
ATOM 1840 N N . ASP A 1 238 ? -16.560 6.321 19.669 1.00 84.69 238 ASP A N 1
ATOM 1841 C CA . ASP A 1 238 ? -15.468 5.344 19.719 1.00 84.69 238 ASP A CA 1
ATOM 1842 C C . ASP A 1 238 ? -15.789 4.085 18.898 1.00 84.69 238 ASP A C 1
ATOM 1844 O O . ASP A 1 238 ? -14.919 3.550 18.210 1.00 84.69 238 ASP A O 1
ATOM 1848 N N . SER A 1 239 ? -17.049 3.631 18.912 1.00 85.25 239 SER A N 1
ATOM 1849 C CA . SER A 1 239 ? -17.499 2.479 18.114 1.00 85.25 239 SER A CA 1
ATOM 1850 C C . SER A 1 239 ? -17.548 2.795 16.617 1.00 85.25 239 SER A C 1
ATOM 1852 O O . SER A 1 239 ? -17.209 1.936 15.809 1.00 85.25 239 SER A O 1
ATOM 1854 N N . PHE A 1 240 ? -17.908 4.025 16.243 1.00 87.56 240 PHE A N 1
ATOM 1855 C CA . PHE A 1 240 ? -17.834 4.539 14.873 1.00 87.56 240 PHE A CA 1
ATOM 1856 C C . PHE A 1 240 ? -16.393 4.579 14.373 1.00 87.56 240 PHE A C 1
ATOM 1858 O O . PHE A 1 240 ? -16.087 4.003 13.335 1.00 87.56 240 PHE A O 1
ATOM 1865 N N . VAL A 1 241 ? -15.482 5.185 15.138 1.00 85.12 241 VAL A N 1
ATOM 1866 C CA . VAL A 1 241 ? -14.072 5.306 14.744 1.00 85.12 241 VAL A CA 1
ATOM 1867 C C . VAL A 1 241 ? -13.401 3.937 14.708 1.00 85.12 241 VAL A C 1
ATOM 1869 O O . VAL A 1 241 ? -12.728 3.607 13.735 1.00 85.12 241 VAL A O 1
ATOM 1872 N N . SER A 1 242 ? -13.603 3.104 15.732 1.00 85.06 242 SER A N 1
ATOM 1873 C CA . SER A 1 242 ? -13.039 1.753 15.752 1.00 85.06 242 SER A CA 1
ATOM 1874 C C . SER A 1 242 ? -13.627 0.877 14.648 1.00 85.06 242 SER A C 1
ATOM 1876 O O . SER A 1 242 ? -12.892 0.097 14.045 1.00 85.06 242 SER A O 1
ATOM 1878 N N . GLY A 1 243 ? -14.930 0.988 14.386 1.00 83.88 243 GLY A N 1
ATOM 1879 C CA . GLY A 1 243 ? -15.599 0.289 13.297 1.00 83.88 243 GLY A CA 1
ATOM 1880 C C . GLY A 1 243 ? -15.033 0.706 11.945 1.00 83.88 243 GLY A C 1
ATOM 1881 O O . GLY A 1 243 ? -14.608 -0.154 11.179 1.00 83.88 243 GLY A O 1
ATOM 1882 N N . GLY A 1 244 ? -14.941 2.012 11.688 1.00 84.12 244 GLY A N 1
ATOM 1883 C CA . GLY A 1 244 ? -14.428 2.567 10.439 1.00 84.12 244 GLY A CA 1
ATOM 1884 C C . GLY A 1 244 ? -12.960 2.235 10.183 1.00 84.12 244 GLY A C 1
ATOM 1885 O O . GLY A 1 244 ? -12.610 1.817 9.084 1.00 84.12 244 GLY A O 1
ATOM 1886 N N . VAL A 1 245 ? -12.093 2.314 11.198 1.00 82.75 245 VAL A N 1
ATOM 1887 C CA . VAL A 1 245 ? -10.680 1.913 11.058 1.00 82.75 245 VAL A CA 1
ATOM 1888 C C . VAL A 1 245 ? -10.557 0.418 10.769 1.00 82.75 245 VAL A C 1
ATOM 1890 O O . VAL A 1 245 ? -9.828 0.030 9.855 1.00 82.75 245 VAL A O 1
ATOM 1893 N N . ASN A 1 246 ? -11.281 -0.431 11.505 1.00 80.38 246 ASN A N 1
ATOM 1894 C CA . ASN A 1 246 ? -11.248 -1.877 11.277 1.00 80.38 246 ASN A CA 1
ATOM 1895 C C . ASN A 1 246 ? -11.807 -2.236 9.894 1.00 80.38 246 ASN A C 1
ATOM 1897 O O . ASN A 1 246 ? -11.242 -3.075 9.196 1.00 80.38 246 ASN A O 1
ATOM 1901 N N . GLY A 1 247 ? -12.879 -1.568 9.470 1.00 80.81 247 GLY A N 1
ATOM 1902 C CA . GLY A 1 247 ? -13.464 -1.721 8.146 1.00 80.81 247 GLY A CA 1
ATOM 1903 C C . GLY A 1 247 ? -12.517 -1.280 7.029 1.00 80.81 247 GLY A C 1
ATOM 1904 O O . GLY A 1 247 ? -12.345 -2.007 6.052 1.00 80.81 247 GLY A O 1
ATOM 1905 N N . ALA A 1 248 ? -11.829 -0.146 7.191 1.00 77.19 248 ALA A N 1
ATOM 1906 C CA . ALA A 1 248 ? -10.808 0.327 6.257 1.00 77.19 248 ALA A CA 1
ATOM 1907 C C . ALA A 1 248 ? -9.626 -0.651 6.161 1.00 77.19 248 ALA A C 1
ATOM 1909 O O . ALA A 1 248 ? -9.126 -0.919 5.066 1.00 77.19 248 ALA A O 1
ATOM 1910 N N . LEU A 1 249 ? -9.204 -1.225 7.293 1.00 78.81 249 LEU A N 1
ATOM 1911 C CA . LEU A 1 249 ? -8.143 -2.230 7.354 1.00 78.81 249 LEU A CA 1
ATOM 1912 C C . LEU A 1 249 ? -8.543 -3.510 6.608 1.00 78.81 249 LEU A C 1
ATOM 1914 O O . LEU A 1 249 ? -7.784 -3.993 5.767 1.00 78.81 249 LEU A O 1
ATOM 1918 N N . ILE A 1 250 ? -9.753 -4.022 6.860 1.00 76.69 250 ILE A N 1
ATOM 1919 C CA . ILE A 1 250 ? -10.311 -5.175 6.140 1.00 76.69 250 ILE A CA 1
ATOM 1920 C C . ILE A 1 250 ? -10.408 -4.864 4.645 1.00 76.69 250 ILE A C 1
ATOM 1922 O O . ILE A 1 250 ? -9.978 -5.671 3.827 1.00 76.69 250 ILE A O 1
ATOM 1926 N N . GLY A 1 251 ? -10.901 -3.679 4.277 1.00 75.56 251 GLY A N 1
ATOM 1927 C CA . GLY A 1 251 ? -10.984 -3.223 2.891 1.00 75.56 251 GLY A CA 1
ATOM 1928 C C . GLY A 1 251 ? -9.621 -3.164 2.200 1.00 75.56 251 GLY A C 1
ATOM 1929 O O . GLY A 1 251 ? -9.478 -3.613 1.064 1.00 75.56 251 GLY A O 1
ATOM 1930 N N . THR A 1 252 ? -8.596 -2.689 2.907 1.00 77.81 252 THR A N 1
ATOM 1931 C CA . THR A 1 252 ? -7.215 -2.636 2.404 1.00 77.81 252 THR A CA 1
ATOM 1932 C C . THR A 1 252 ? -6.649 -4.038 2.182 1.00 77.81 252 THR A C 1
ATOM 1934 O O . THR A 1 252 ? -6.007 -4.284 1.164 1.00 77.81 252 THR A O 1
ATOM 1937 N N . ALA A 1 253 ? -6.927 -4.981 3.086 1.00 75.88 253 ALA A N 1
ATOM 1938 C CA . ALA A 1 253 ? -6.514 -6.376 2.935 1.00 75.88 253 ALA A CA 1
ATOM 1939 C C . ALA A 1 253 ? -7.298 -7.108 1.828 1.00 75.88 253 ALA A C 1
ATOM 1941 O O . ALA A 1 253 ? -6.731 -7.901 1.075 1.00 75.88 253 ALA A O 1
ATOM 1942 N N . MET A 1 254 ? -8.595 -6.819 1.688 1.00 75.81 254 MET A N 1
ATOM 1943 C CA . MET A 1 254 ? -9.456 -7.397 0.655 1.00 75.81 254 MET A CA 1
ATOM 1944 C C . MET A 1 254 ? -9.164 -6.851 -0.745 1.00 75.81 254 MET A C 1
ATOM 1946 O O . MET A 1 254 ? -9.363 -7.577 -1.715 1.00 75.81 254 MET A O 1
ATOM 1950 N N . GLY A 1 255 ? -8.669 -5.619 -0.879 1.00 74.69 255 GLY A N 1
ATOM 1951 C CA . GLY A 1 255 ? -8.370 -4.984 -2.167 1.00 74.69 255 GLY A CA 1
ATOM 1952 C C . GLY A 1 255 ? -7.487 -5.835 -3.095 1.00 74.69 255 GLY A C 1
ATOM 1953 O O . GLY A 1 255 ? -7.913 -6.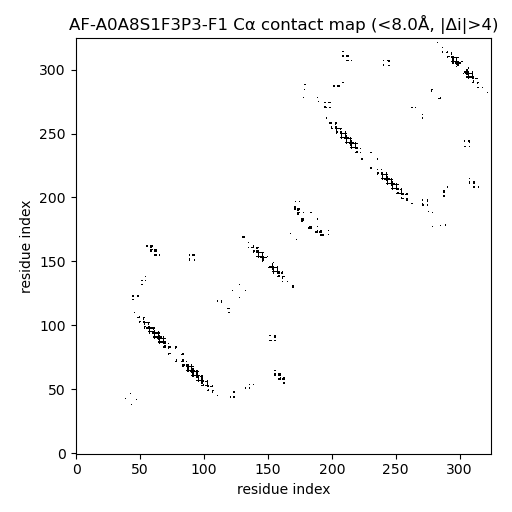156 -4.211 1.00 74.69 255 GLY A O 1
ATOM 1954 N N . PRO A 1 256 ? -6.298 -6.285 -2.652 1.00 72.88 256 PRO A N 1
ATOM 1955 C CA . PRO A 1 256 ? -5.445 -7.187 -3.425 1.00 72.88 256 PRO A CA 1
ATOM 1956 C C . PRO A 1 256 ? -6.095 -8.541 -3.732 1.00 72.88 256 PRO A C 1
ATOM 1958 O O . PRO A 1 256 ? -5.912 -9.068 -4.829 1.00 72.88 256 PRO A O 1
ATOM 1961 N N . VAL A 1 257 ? -6.895 -9.089 -2.809 1.00 72.62 257 VAL A N 1
ATOM 1962 C CA . VAL A 1 257 ? -7.620 -10.356 -3.015 1.00 72.62 257 VAL A CA 1
ATOM 1963 C C . VAL A 1 257 ? -8.680 -10.202 -4.111 1.00 72.62 257 VAL A C 1
ATOM 1965 O O . VAL A 1 257 ? -8.713 -10.987 -5.058 1.00 72.62 257 VAL A O 1
ATOM 1968 N N . LEU A 1 258 ? -9.503 -9.152 -4.040 1.00 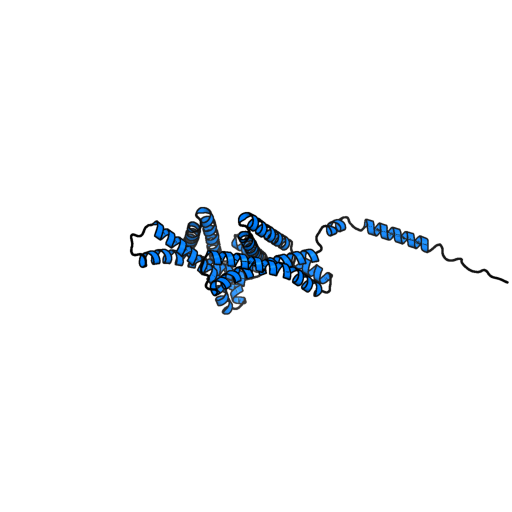76.00 258 LEU A N 1
ATOM 1969 C CA . LEU A 1 258 ? -10.507 -8.814 -5.054 1.00 76.00 258 LEU A CA 1
ATOM 1970 C C . LEU A 1 258 ? -9.863 -8.517 -6.408 1.00 76.00 258 LEU A C 1
ATOM 1972 O O . LEU A 1 258 ? -10.388 -8.909 -7.453 1.00 76.00 258 LEU A O 1
ATOM 1976 N N . THR A 1 259 ? -8.697 -7.874 -6.392 1.00 76.44 259 THR A N 1
ATOM 1977 C CA . THR A 1 259 ? -7.896 -7.639 -7.592 1.00 76.44 259 THR A CA 1
ATOM 1978 C C . THR A 1 259 ? -7.436 -8.960 -8.195 1.00 76.44 259 THR A C 1
ATOM 1980 O O . THR A 1 259 ? -7.639 -9.178 -9.384 1.00 76.44 259 THR A O 1
ATOM 1983 N N . TYR A 1 260 ? -6.874 -9.870 -7.399 1.00 75.62 260 TYR A N 1
ATOM 1984 C CA . TYR A 1 260 ? -6.425 -11.179 -7.873 1.00 75.62 260 TYR A CA 1
ATOM 1985 C C . TYR A 1 260 ? -7.570 -11.996 -8.489 1.00 75.62 260 TYR A C 1
ATOM 1987 O O . TYR A 1 260 ? -7.426 -12.528 -9.591 1.00 75.62 260 TYR A O 1
ATOM 1995 N N . LEU A 1 261 ? -8.734 -12.035 -7.833 1.00 80.00 261 LEU A N 1
ATOM 1996 C CA . LEU A 1 261 ? -9.929 -12.707 -8.357 1.00 80.00 261 LEU A CA 1
ATOM 1997 C C . LEU A 1 261 ? -10.424 -12.070 -9.663 1.00 80.00 261 LEU A C 1
ATOM 1999 O O . LEU A 1 261 ? -10.784 -12.778 -10.604 1.00 80.00 261 LEU A O 1
ATOM 2003 N N . SER A 1 262 ? -10.392 -10.740 -9.749 1.00 78.69 262 SER A N 1
ATOM 2004 C CA . SER A 1 262 ? -10.773 -10.004 -10.958 1.00 78.69 262 SER A CA 1
ATOM 2005 C C . SER A 1 262 ? -9.794 -10.245 -12.109 1.00 78.69 262 SER A C 1
ATOM 2007 O O . SER A 1 262 ? -10.218 -10.412 -13.249 1.00 78.69 262 SER A O 1
ATOM 2009 N N . LEU A 1 263 ? -8.491 -10.304 -11.816 1.00 77.94 263 LEU A N 1
ATOM 2010 C CA . LEU A 1 263 ? -7.437 -10.574 -12.794 1.00 77.94 263 LEU A CA 1
ATOM 2011 C C . LEU A 1 263 ? -7.493 -12.012 -13.315 1.00 77.94 263 LEU A C 1
ATOM 2013 O O . LEU A 1 263 ? -7.286 -12.223 -14.505 1.00 77.94 263 LEU A O 1
ATOM 2017 N N . ARG A 1 264 ? -7.826 -12.994 -12.465 1.00 79.44 264 ARG A N 1
ATOM 2018 C CA . ARG A 1 264 ? -7.995 -14.397 -12.885 1.00 79.44 264 ARG A CA 1
ATOM 2019 C C . ARG A 1 264 ? -9.049 -14.548 -13.984 1.00 79.44 264 ARG A C 1
ATOM 2021 O O . ARG A 1 264 ? -8.894 -15.379 -14.872 1.00 79.44 264 ARG A O 1
ATOM 2028 N N . ASN A 1 265 ? -10.103 -13.740 -13.920 1.00 75.25 265 ASN A N 1
ATOM 2029 C CA . ASN A 1 265 ? -11.235 -13.805 -14.840 1.00 75.25 265 ASN A CA 1
ATOM 2030 C C . ASN A 1 265 ? -11.122 -12.813 -16.016 1.00 75.25 265 ASN A C 1
ATOM 2032 O O . ASN A 1 265 ? -12.045 -12.726 -16.829 1.00 75.25 265 ASN A O 1
ATOM 2036 N N . MET A 1 266 ? -10.029 -12.044 -16.123 1.00 74.88 266 MET A N 1
ATOM 2037 C CA . MET A 1 266 ? -9.898 -10.953 -17.093 1.00 74.88 266 MET A CA 1
ATOM 2038 C C . MET A 1 266 ? -8.639 -11.096 -17.960 1.00 74.88 266 MET A C 1
ATOM 2040 O O . MET A 1 266 ? -7.524 -11.202 -17.462 1.00 74.88 266 MET A O 1
ATOM 2044 N N . ASN A 1 267 ? -8.811 -11.035 -19.286 1.00 82.00 267 ASN A N 1
ATOM 2045 C CA . ASN A 1 267 ? -7.686 -11.027 -20.227 1.00 82.00 267 ASN A CA 1
ATOM 2046 C C . ASN A 1 267 ? -6.856 -9.740 -20.094 1.00 82.00 267 ASN A C 1
ATOM 2048 O O . ASN A 1 267 ? -7.396 -8.662 -19.837 1.00 82.00 267 ASN A O 1
ATOM 2052 N N . SER A 1 268 ? -5.555 -9.834 -20.382 1.00 74.19 268 SER A N 1
ATOM 2053 C CA . SER A 1 268 ? -4.603 -8.711 -20.342 1.00 74.19 268 SER A CA 1
ATOM 2054 C C . SER A 1 268 ? -5.044 -7.497 -21.172 1.00 74.19 268 SER A C 1
ATOM 2056 O O . SER A 1 268 ? -4.854 -6.364 -20.739 1.00 74.19 268 SER A O 1
ATOM 2058 N N . ILE A 1 269 ? -5.696 -7.724 -22.318 1.00 76.81 269 ILE A N 1
ATOM 2059 C CA . ILE A 1 269 ? -6.239 -6.667 -23.189 1.00 76.81 269 ILE A CA 1
ATOM 2060 C C . ILE A 1 269 ? -7.373 -5.902 -22.491 1.00 76.81 269 ILE A C 1
ATOM 2062 O O . ILE A 1 269 ? -7.380 -4.675 -22.494 1.00 76.81 269 ILE A O 1
ATOM 2066 N N . LYS A 1 270 ? -8.302 -6.614 -21.838 1.00 80.44 270 LYS A N 1
ATOM 2067 C CA . LYS A 1 270 ? -9.413 -5.994 -21.094 1.00 80.44 270 LYS A CA 1
ATOM 2068 C C . LYS A 1 270 ? -8.912 -5.220 -19.875 1.00 80.44 270 LYS A C 1
ATOM 2070 O O . LYS A 1 270 ? -9.440 -4.157 -19.570 1.00 80.44 270 LYS A O 1
ATOM 2075 N N . LEU A 1 271 ? -7.891 -5.739 -19.193 1.00 77.81 271 LEU A N 1
ATOM 2076 C CA . LEU A 1 271 ? -7.246 -5.043 -18.082 1.00 77.81 271 LEU A CA 1
ATOM 2077 C C . LEU A 1 271 ? -6.599 -3.734 -18.550 1.00 77.81 271 LEU A C 1
ATOM 2079 O O . LEU A 1 271 ? -6.772 -2.703 -17.906 1.00 77.81 271 LEU A O 1
ATOM 2083 N N . TYR A 1 272 ? -5.883 -3.774 -19.676 1.00 79.06 272 TYR A N 1
ATOM 2084 C CA . TYR A 1 272 ? -5.244 -2.590 -20.240 1.00 79.06 272 TYR A CA 1
ATOM 2085 C C . TYR A 1 272 ? -6.276 -1.544 -20.677 1.00 79.06 272 TYR A C 1
ATOM 2087 O O . TYR A 1 272 ? -6.124 -0.381 -20.322 1.00 79.06 272 TYR A O 1
ATOM 2095 N N . ASP A 1 273 ? -7.352 -1.956 -21.355 1.00 81.94 273 ASP A N 1
ATOM 2096 C CA . ASP A 1 273 ? -8.466 -1.072 -21.729 1.00 81.94 273 ASP A CA 1
ATOM 2097 C C . ASP A 1 273 ? -9.125 -0.428 -20.499 1.00 81.94 273 ASP A C 1
ATOM 2099 O O . ASP A 1 273 ? -9.339 0.782 -20.447 1.00 81.94 273 ASP A O 1
ATOM 2103 N N . LYS A 1 274 ? -9.364 -1.212 -19.443 1.00 80.62 274 LYS A N 1
ATOM 2104 C CA . LYS A 1 274 ? -9.956 -0.700 -18.204 1.00 80.62 274 LYS A CA 1
ATOM 2105 C C . LYS A 1 274 ? -9.054 0.324 -17.516 1.00 80.62 274 LYS A C 1
ATOM 2107 O O . LYS A 1 274 ? -9.541 1.374 -17.111 1.00 80.62 274 LYS A O 1
ATOM 2112 N N . CYS A 1 275 ? -7.754 0.047 -17.411 1.00 78.94 275 CYS A N 1
ATOM 2113 C CA . CYS A 1 275 ? -6.784 1.002 -16.875 1.00 78.94 275 CYS A CA 1
ATOM 2114 C C . CYS A 1 275 ? -6.665 2.244 -17.756 1.00 78.94 275 CYS A C 1
ATOM 2116 O O . CYS A 1 275 ? -6.613 3.347 -17.231 1.00 78.94 275 CYS A O 1
ATOM 2118 N N . TYR A 1 276 ? -6.681 2.084 -19.079 1.00 81.31 276 TYR A N 1
ATOM 2119 C CA . TYR A 1 276 ? -6.689 3.206 -20.009 1.00 81.31 276 TYR A CA 1
ATOM 2120 C C . TYR A 1 276 ? -7.887 4.120 -19.736 1.00 81.31 276 TYR A C 1
ATOM 2122 O O . TYR A 1 276 ? -7.696 5.296 -19.448 1.00 81.31 276 TYR A O 1
ATOM 2130 N N . ARG A 1 277 ? -9.108 3.575 -19.685 1.00 81.69 277 ARG A N 1
ATOM 2131 C CA . ARG A 1 277 ? -10.314 4.348 -19.342 1.00 81.69 277 ARG A CA 1
ATOM 2132 C C . ARG A 1 277 ? -10.195 5.028 -17.979 1.00 81.69 277 ARG A C 1
ATOM 2134 O O . ARG A 1 277 ? -10.553 6.192 -17.863 1.00 81.69 277 ARG A O 1
ATOM 2141 N N . LEU A 1 278 ? -9.627 4.345 -16.984 1.00 77.38 278 LEU A N 1
ATOM 2142 C CA . LEU A 1 278 ? -9.413 4.899 -15.644 1.00 77.38 278 LEU A CA 1
ATOM 2143 C C . LEU A 1 278 ? -8.472 6.115 -15.637 1.00 77.38 278 LEU A C 1
ATOM 2145 O O . LEU A 1 278 ? -8.656 7.030 -14.843 1.00 77.38 278 LEU A O 1
ATOM 2149 N N . ARG A 1 279 ? -7.468 6.144 -16.523 1.00 76.62 279 ARG A N 1
ATOM 2150 C CA . ARG A 1 279 ? -6.520 7.266 -16.626 1.00 76.62 279 ARG A CA 1
ATOM 2151 C C . ARG A 1 279 ? -7.147 8.521 -17.226 1.00 76.62 279 ARG A C 1
ATOM 2153 O O . ARG A 1 279 ? -6.679 9.613 -16.912 1.00 76.62 279 ARG A O 1
ATOM 2160 N N . PHE A 1 280 ? -8.159 8.360 -18.077 1.00 78.81 280 PHE A N 1
ATOM 2161 C CA . PHE A 1 280 ? -8.887 9.463 -18.713 1.00 78.81 280 PHE A CA 1
ATOM 2162 C C . PHE A 1 280 ? -10.169 9.845 -17.962 1.00 78.81 280 PHE A C 1
ATOM 2164 O O . PHE A 1 280 ? -10.672 10.954 -18.141 1.00 78.81 280 PHE A O 1
ATOM 2171 N N . ASP A 1 281 ? -10.672 8.970 -17.091 1.00 80.69 281 ASP A N 1
ATOM 2172 C CA . ASP A 1 281 ? -11.805 9.251 -16.218 1.00 80.69 281 ASP A CA 1
ATOM 2173 C C . ASP A 1 281 ? -11.394 10.204 -15.084 1.00 80.69 281 ASP A C 1
ATOM 2175 O O . ASP A 1 281 ? -10.953 9.810 -13.999 1.00 80.69 281 ASP A O 1
ATOM 2179 N N . GLN A 1 282 ? -11.545 11.502 -15.357 1.00 76.25 282 GLN A N 1
ATOM 2180 C CA . GLN A 1 282 ? -11.267 12.561 -14.388 1.00 76.25 282 GLN A CA 1
ATOM 2181 C C . GLN A 1 282 ? -12.113 12.420 -13.126 1.00 76.25 282 GLN A C 1
ATOM 2183 O O . GLN A 1 282 ? -11.637 12.766 -12.047 1.00 76.25 282 GLN A O 1
ATOM 2188 N N . HIS A 1 283 ? -13.334 11.896 -13.237 1.00 78.06 283 HIS A N 1
ATOM 2189 C CA . HIS A 1 283 ? -14.207 11.737 -12.089 1.00 78.06 283 HIS A CA 1
ATOM 2190 C C . HIS A 1 283 ? -13.648 10.658 -11.162 1.00 78.06 283 HIS A C 1
ATOM 2192 O O . HIS A 1 283 ? -13.386 10.940 -9.996 1.00 78.06 283 HIS A O 1
ATOM 2198 N N . ALA A 1 284 ? -13.349 9.462 -11.681 1.00 72.81 284 ALA A N 1
ATOM 2199 C CA . ALA A 1 284 ? -12.765 8.378 -10.888 1.00 72.81 284 ALA A CA 1
ATOM 2200 C C . ALA A 1 284 ? -11.443 8.783 -10.208 1.00 72.81 284 ALA A C 1
ATOM 2202 O O . ALA A 1 284 ? -11.260 8.517 -9.019 1.00 72.81 284 ALA A O 1
ATOM 2203 N N . LEU A 1 285 ? -10.561 9.486 -10.927 1.00 76.25 285 LEU A N 1
ATOM 2204 C CA . LEU A 1 285 ? -9.303 9.989 -10.370 1.00 76.25 285 LEU A CA 1
ATOM 2205 C C . LEU A 1 285 ? -9.525 11.051 -9.292 1.00 76.25 285 LEU A C 1
ATOM 2207 O O . LEU A 1 285 ? -8.838 11.041 -8.273 1.00 76.25 285 LEU A O 1
ATOM 2211 N N . TRP A 1 286 ? -10.474 11.966 -9.487 1.00 80.44 286 TRP A N 1
ATOM 2212 C CA . TRP A 1 286 ? -10.781 12.992 -8.493 1.00 80.44 286 TRP A CA 1
ATOM 2213 C C . TRP A 1 286 ? -11.343 12.379 -7.207 1.00 80.44 286 TRP A C 1
ATOM 2215 O O . TRP A 1 286 ? -10.947 12.779 -6.113 1.00 80.44 286 TRP A O 1
ATOM 2225 N N . GLN A 1 287 ? -12.184 11.348 -7.316 1.00 80.12 287 GLN A N 1
ATOM 2226 C CA . GLN A 1 287 ? -12.674 10.597 -6.157 1.00 80.12 287 GLN A CA 1
ATOM 2227 C C . GLN A 1 287 ? -11.534 9.913 -5.388 1.00 80.12 287 GLN A C 1
ATOM 2229 O O . GLN A 1 287 ? -11.450 10.046 -4.169 1.00 80.12 287 GLN A O 1
ATOM 2234 N N . ASP A 1 288 ? -10.620 9.235 -6.083 1.00 74.75 288 ASP A N 1
ATOM 2235 C CA . ASP A 1 288 ? -9.508 8.541 -5.427 1.00 74.75 288 ASP A CA 1
ATOM 2236 C C . ASP A 1 288 ? -8.510 9.543 -4.787 1.00 74.75 288 ASP A C 1
ATOM 2238 O O . ASP A 1 288 ? -7.994 9.305 -3.691 1.00 74.75 288 ASP A O 1
ATOM 2242 N N . ARG A 1 289 ? -8.279 10.706 -5.419 1.00 78.44 289 ARG A N 1
ATOM 2243 C CA . ARG A 1 289 ? -7.438 11.797 -4.883 1.00 78.44 289 ARG A CA 1
ATOM 2244 C C . ARG A 1 289 ? -8.035 12.434 -3.641 1.00 78.44 289 ARG A C 1
ATOM 2246 O O . ARG A 1 289 ? -7.342 12.590 -2.639 1.00 78.44 289 ARG A O 1
ATOM 2253 N N . THR A 1 290 ? -9.299 12.848 -3.729 1.00 78.69 290 THR A N 1
ATOM 2254 C CA . THR A 1 290 ? -9.993 13.533 -2.632 1.00 78.69 290 THR A CA 1
ATOM 2255 C C . THR A 1 290 ? -10.035 12.644 -1.403 1.00 78.69 290 THR A C 1
ATOM 2257 O O . THR A 1 290 ? -9.770 13.143 -0.320 1.00 78.69 290 THR A O 1
ATOM 2260 N N . ALA A 1 291 ? -10.236 11.339 -1.580 1.00 76.44 291 ALA A N 1
ATOM 2261 C CA . ALA A 1 291 ? -10.194 10.354 -0.508 1.00 76.44 291 ALA A CA 1
ATOM 2262 C C . ALA A 1 291 ? -8.828 10.191 0.142 1.00 76.44 291 ALA A C 1
ATOM 2264 O O . ALA A 1 291 ? -8.725 10.155 1.365 1.00 76.44 291 ALA A O 1
ATOM 2265 N N . LEU A 1 292 ? -7.767 10.106 -0.663 1.00 75.94 292 LEU A N 1
ATOM 2266 C CA . LEU A 1 292 ? -6.413 10.007 -0.132 1.00 75.94 292 LEU A CA 1
ATOM 2267 C C . LEU A 1 292 ? -6.040 11.280 0.643 1.00 75.94 292 LEU A C 1
ATOM 2269 O O . LEU A 1 292 ? -5.500 11.202 1.745 1.00 75.94 292 LEU A O 1
ATOM 2273 N N . ILE A 1 293 ? -6.352 12.451 0.079 1.00 75.25 293 ILE A N 1
ATOM 2274 C CA . ILE A 1 293 ? -6.040 13.754 0.675 1.00 75.25 293 ILE A CA 1
ATOM 2275 C C . ILE A 1 293 ? -6.870 13.979 1.940 1.00 75.25 293 ILE A C 1
ATOM 2277 O O . ILE A 1 293 ? -6.309 14.365 2.961 1.00 75.25 293 ILE A O 1
ATOM 2281 N N . SER A 1 294 ? -8.177 13.719 1.912 1.00 77.75 294 SER A N 1
ATOM 2282 C CA . SER A 1 294 ? -9.052 13.903 3.072 1.00 77.75 294 SER A CA 1
ATOM 2283 C C . SER A 1 294 ? -8.704 12.941 4.203 1.00 77.75 294 SER A C 1
ATOM 2285 O O . SER A 1 294 ? -8.692 13.356 5.358 1.00 77.75 294 SER A O 1
ATOM 2287 N N . ALA A 1 295 ? -8.360 11.688 3.891 1.00 72.50 295 ALA A N 1
ATOM 2288 C CA . ALA A 1 295 ? -7.911 10.720 4.883 1.00 72.50 295 ALA A CA 1
ATOM 2289 C C . ALA A 1 295 ? -6.569 11.128 5.498 1.00 72.50 295 ALA A C 1
ATOM 2291 O O . ALA A 1 295 ? -6.415 11.070 6.715 1.00 72.50 295 ALA A O 1
ATOM 2292 N N . ALA A 1 296 ? -5.613 11.584 4.681 1.00 70.25 296 ALA A N 1
ATOM 2293 C CA . ALA A 1 296 ? -4.311 12.042 5.160 1.00 70.25 296 ALA A CA 1
ATOM 2294 C C . ALA A 1 296 ? -4.427 13.310 6.021 1.00 70.25 296 ALA A C 1
ATOM 2296 O O . ALA A 1 296 ? -3.908 13.346 7.135 1.00 70.25 296 ALA A O 1
ATOM 2297 N N . VAL A 1 297 ? -5.139 14.334 5.542 1.00 71.81 297 VAL A N 1
ATOM 2298 C CA . VAL A 1 297 ? -5.371 15.585 6.284 1.00 71.81 297 VAL A CA 1
ATOM 2299 C C . VAL A 1 297 ? -6.168 15.316 7.559 1.00 71.81 297 VAL A C 1
ATOM 2301 O O . VAL A 1 297 ? -5.817 15.819 8.625 1.00 71.81 297 VAL A O 1
ATOM 2304 N N . GLY A 1 298 ? -7.203 14.481 7.476 1.00 72.00 298 GLY A N 1
ATOM 2305 C CA . GLY A 1 298 ? -7.999 14.070 8.624 1.00 72.00 298 GLY A CA 1
ATOM 2306 C C . GLY A 1 298 ? -7.169 13.324 9.668 1.00 72.00 298 GLY A C 1
ATOM 2307 O O . GLY A 1 298 ? -7.241 13.651 10.853 1.00 72.00 298 GLY A O 1
ATOM 2308 N N . TYR A 1 299 ? -6.320 12.387 9.237 1.00 72.00 299 TYR A N 1
ATOM 2309 C CA . TYR A 1 299 ? -5.415 11.668 10.131 1.00 72.00 299 TYR A CA 1
ATOM 2310 C C . TYR A 1 299 ? -4.426 12.600 10.835 1.00 72.00 299 TYR A C 1
ATOM 2312 O O . TYR A 1 299 ? -4.231 12.497 12.044 1.00 72.00 299 TYR A O 1
ATOM 2320 N N . LEU A 1 300 ? -3.838 13.545 10.099 1.00 68.94 300 LEU A N 1
ATOM 2321 C CA . LEU A 1 300 ? -2.906 14.523 10.662 1.00 68.94 300 LEU A CA 1
ATOM 2322 C C . LEU A 1 300 ? -3.586 15.500 11.630 1.00 68.94 300 LEU A C 1
ATOM 2324 O O . LEU A 1 300 ? -2.964 15.924 12.598 1.00 68.94 300 LEU A O 1
ATOM 2328 N N . SER A 1 301 ? -4.850 15.852 11.385 1.00 76.44 301 SER A N 1
ATOM 2329 C CA . SER A 1 301 ? -5.609 16.770 12.238 1.00 76.44 301 SER A CA 1
ATOM 2330 C C . SER A 1 301 ? -6.087 16.118 13.536 1.00 76.44 301 SER A C 1
ATOM 2332 O O . SER A 1 301 ? -5.937 16.705 14.604 1.00 76.44 301 SER A O 1
ATOM 2334 N N . SER A 1 302 ? -6.721 14.947 13.441 1.00 76.19 302 SER A N 1
ATOM 2335 C CA . SER A 1 302 ? -7.520 14.368 14.533 1.00 76.19 302 SER A CA 1
ATOM 2336 C C . SER A 1 302 ? -7.278 12.864 14.725 1.00 76.19 302 SER A C 1
ATOM 2338 O O . SER A 1 302 ? -8.098 12.166 15.325 1.00 76.19 302 SER A O 1
ATOM 2340 N N . GLY A 1 303 ? -6.173 12.330 14.195 1.00 79.75 303 GLY A N 1
ATOM 2341 C CA . GLY A 1 303 ? -5.816 10.916 14.303 1.00 79.75 303 GLY A CA 1
ATOM 2342 C C . GLY A 1 303 ? -6.804 9.988 13.591 1.00 79.75 303 GLY A C 1
ATOM 2343 O O . GLY A 1 303 ? -7.346 10.298 12.530 1.00 79.75 303 GLY A O 1
ATOM 2344 N N . SER A 1 304 ? -7.073 8.824 14.182 1.00 74.00 304 SER A N 1
ATOM 2345 C CA . SER A 1 304 ? -7.969 7.807 13.611 1.00 74.00 304 SER A CA 1
ATOM 2346 C C . SER A 1 304 ? -9.387 8.315 13.331 1.00 74.00 304 SER A C 1
ATOM 2348 O O . SER A 1 304 ? -9.992 7.907 12.343 1.00 74.00 304 SER A O 1
ATOM 2350 N N . MET A 1 305 ? -9.908 9.234 14.150 1.00 77.50 305 MET A N 1
ATOM 2351 C CA . MET A 1 305 ? -11.232 9.825 13.942 1.00 77.50 305 MET A CA 1
ATOM 2352 C C . MET A 1 305 ? -11.283 10.646 12.655 1.00 77.50 305 MET A C 1
ATOM 2354 O O . MET A 1 305 ? -12.186 10.466 11.841 1.00 77.50 305 MET A O 1
ATOM 2358 N N . GLY A 1 306 ? -10.297 11.520 12.449 1.00 72.69 306 GLY A N 1
ATOM 2359 C CA . GLY A 1 306 ? -10.239 12.341 11.246 1.00 72.69 306 GLY A CA 1
ATOM 2360 C C . GLY A 1 306 ? -9.972 11.518 9.985 1.00 72.69 306 GLY A C 1
ATOM 2361 O O . GLY A 1 306 ? -10.488 11.866 8.929 1.00 72.69 306 GLY A O 1
ATOM 2362 N N . LEU A 1 307 ? -9.250 10.395 10.087 1.00 76.94 307 LEU A N 1
ATOM 2363 C CA . LEU A 1 307 ? -9.088 9.448 8.978 1.00 76.94 307 LEU A CA 1
ATOM 2364 C C . LEU A 1 307 ? -10.437 8.883 8.519 1.00 76.94 307 LEU A C 1
ATOM 2366 O O . LEU A 1 307 ? -10.744 8.938 7.331 1.00 76.94 307 LEU A O 1
ATOM 2370 N N . VAL A 1 308 ? -11.242 8.362 9.452 1.00 81.12 308 VAL A N 1
ATOM 2371 C CA . VAL A 1 308 ? -12.547 7.756 9.136 1.00 81.12 308 VAL A CA 1
ATOM 2372 C C . VAL A 1 308 ? -13.504 8.806 8.581 1.00 81.12 308 VAL A C 1
ATOM 2374 O O . VAL A 1 308 ? -14.069 8.616 7.509 1.00 81.12 308 VAL A O 1
ATOM 2377 N N . VAL A 1 309 ? -13.612 9.959 9.247 1.00 83.62 309 VAL A N 1
ATOM 2378 C CA . VAL A 1 309 ? -14.456 11.067 8.776 1.00 83.62 309 VAL A CA 1
ATOM 2379 C C . VAL A 1 309 ? -13.997 11.566 7.404 1.00 83.62 309 VAL A C 1
ATOM 2381 O O . VAL A 1 309 ? -14.828 11.844 6.546 1.00 83.62 309 VAL A O 1
ATOM 2384 N N . GLY A 1 310 ? -12.686 11.645 7.164 1.00 80.88 310 GLY A N 1
ATOM 2385 C CA . GLY A 1 310 ? -12.121 12.033 5.875 1.00 80.88 310 GLY A CA 1
ATOM 2386 C C . GLY A 1 310 ? -12.477 11.055 4.754 1.00 80.88 310 GLY A C 1
ATOM 2387 O O . GLY A 1 310 ? -12.865 11.494 3.667 1.00 80.88 310 GLY A O 1
ATOM 2388 N N . LEU A 1 311 ? -12.390 9.746 5.009 1.00 79.94 311 LEU A N 1
ATOM 2389 C CA . LEU A 1 311 ? -12.780 8.709 4.049 1.00 79.94 311 LEU A CA 1
ATOM 2390 C C . LEU A 1 311 ? -14.286 8.739 3.762 1.00 79.94 311 LEU A C 1
ATOM 2392 O O . LEU A 1 311 ? -14.675 8.792 2.593 1.00 79.94 311 LEU A O 1
ATOM 2396 N N . ASP A 1 312 ? -15.120 8.789 4.799 1.00 84.00 312 ASP A N 1
ATOM 2397 C CA . ASP A 1 312 ? -16.580 8.784 4.669 1.00 84.00 312 ASP A CA 1
ATOM 2398 C C . ASP A 1 312 ? -17.077 10.047 3.949 1.00 84.00 312 ASP A C 1
ATOM 2400 O O . ASP A 1 312 ? -17.873 9.967 3.008 1.00 84.00 312 ASP A O 1
ATOM 2404 N N . LEU A 1 313 ? -16.538 11.217 4.317 1.00 82.06 313 LEU A N 1
ATOM 2405 C CA . LEU A 1 313 ? -16.854 12.491 3.673 1.00 82.06 313 LEU A CA 1
ATOM 2406 C C . LEU A 1 313 ? -16.426 12.493 2.205 1.00 82.06 313 LEU A C 1
ATOM 2408 O O . LEU A 1 313 ? -17.180 12.972 1.363 1.00 82.06 313 LEU A O 1
ATOM 2412 N N . SER A 1 314 ? -15.258 11.928 1.876 1.00 77.62 314 SER A N 1
ATOM 2413 C CA . SER A 1 314 ? -14.810 11.849 0.482 1.00 77.62 314 SER A CA 1
ATOM 2414 C C . SER A 1 314 ? -15.775 11.045 -0.378 1.00 77.62 314 SER A C 1
ATOM 2416 O O . SER A 1 314 ? -16.136 11.501 -1.460 1.00 77.62 314 SER A O 1
ATOM 2418 N N . LEU A 1 315 ? -16.269 9.900 0.109 1.00 77.44 315 LEU A N 1
ATOM 2419 C CA . LEU A 1 315 ? -17.188 9.080 -0.669 1.00 77.44 315 LEU A CA 1
ATOM 2420 C C . LEU A 1 315 ? -18.574 9.727 -0.768 1.00 77.44 315 LEU A C 1
ATOM 2422 O O . LEU A 1 315 ? -19.175 9.721 -1.843 1.00 77.44 315 LEU A O 1
ATOM 2426 N N . LEU A 1 316 ? -19.076 10.319 0.318 1.00 78.00 316 LEU A N 1
ATOM 2427 C CA . LEU A 1 316 ? -20.348 11.042 0.300 1.00 78.00 316 LEU A CA 1
ATOM 2428 C C . LEU A 1 316 ? -20.302 12.211 -0.682 1.00 78.00 316 LEU A C 1
ATOM 2430 O O . LEU A 1 316 ? -21.177 12.323 -1.540 1.00 78.00 316 LEU A O 1
ATOM 2434 N N . MET A 1 317 ? -19.245 13.022 -0.631 1.00 73.88 317 MET A N 1
ATOM 2435 C CA . MET A 1 317 ? -19.083 14.150 -1.545 1.00 73.88 317 MET A CA 1
ATOM 2436 C C . MET A 1 317 ? -18.928 13.684 -2.989 1.00 73.88 317 MET A C 1
ATOM 2438 O O . MET A 1 317 ? -19.491 14.286 -3.900 1.00 73.88 317 MET A O 1
ATOM 2442 N N . SER A 1 318 ? -18.254 12.554 -3.193 1.00 68.69 318 SER A N 1
ATOM 2443 C CA . SER A 1 318 ? -18.091 11.937 -4.504 1.00 68.69 318 SER A CA 1
ATOM 2444 C C . SER A 1 318 ? -19.408 11.455 -5.134 1.00 68.69 318 SER A C 1
ATOM 2446 O O . SER A 1 318 ? -19.585 11.566 -6.346 1.00 68.69 318 SER A O 1
ATOM 2448 N N . ASN A 1 319 ? -20.348 10.967 -4.317 1.00 70.12 319 ASN A N 1
ATOM 2449 C CA . ASN A 1 319 ? -21.666 10.503 -4.757 1.00 70.12 319 ASN A CA 1
ATOM 2450 C C . ASN A 1 319 ? -22.669 11.652 -4.931 1.00 70.12 319 ASN A C 1
ATOM 2452 O O . ASN A 1 319 ? -23.554 11.566 -5.781 1.00 70.12 319 ASN A O 1
ATOM 2456 N N . VAL A 1 320 ? -22.543 12.716 -4.132 1.00 64.44 320 VAL A N 1
ATOM 2457 C CA . VAL A 1 320 ? -23.394 13.911 -4.226 1.00 64.44 320 VAL A CA 1
ATOM 2458 C C . VAL A 1 320 ? -22.982 14.783 -5.414 1.00 64.44 320 VAL A C 1
ATOM 2460 O O . VAL A 1 320 ? -23.834 15.138 -6.223 1.00 64.44 320 VAL A O 1
ATOM 2463 N N . MET A 1 321 ? -21.688 15.079 -5.580 1.00 55.34 321 MET A N 1
ATOM 2464 C CA . MET A 1 321 ? -21.204 15.877 -6.717 1.00 55.34 321 MET A CA 1
ATOM 2465 C C . MET A 1 321 ? -21.327 15.133 -8.050 1.00 55.34 321 MET A C 1
ATOM 2467 O O . MET A 1 321 ? -21.632 15.767 -9.053 1.00 55.34 321 MET A O 1
ATOM 2471 N N . GLY A 1 322 ? -21.185 13.803 -8.064 1.00 52.91 322 GLY A N 1
ATOM 2472 C CA . GLY A 1 322 ? -21.366 12.995 -9.276 1.00 52.91 322 GLY A CA 1
ATOM 2473 C C . GLY A 1 322 ? -22.810 12.901 -9.788 1.00 52.91 322 GLY A C 1
ATOM 2474 O O . GLY A 1 322 ? -23.026 12.359 -10.864 1.00 52.91 322 GLY A O 1
ATOM 2475 N N . ARG A 1 323 ? -23.802 13.393 -9.028 1.00 45.69 323 ARG A N 1
ATOM 2476 C CA . ARG A 1 323 ? -25.214 13.493 -9.453 1.00 45.69 323 ARG A CA 1
ATOM 2477 C C . ARG A 1 323 ? -25.648 14.916 -9.815 1.00 45.69 323 ARG A C 1
ATOM 2479 O O . ARG A 1 323 ? -26.766 15.093 -10.287 1.00 45.69 323 ARG A O 1
ATOM 2486 N N . ALA A 1 324 ? -24.818 15.918 -9.530 1.00 40.28 324 ALA A N 1
ATOM 2487 C CA . ALA A 1 324 ? -25.140 17.330 -9.739 1.00 40.28 324 ALA A CA 1
ATOM 2488 C C . ALA A 1 324 ? -24.658 17.870 -11.102 1.00 40.28 324 ALA A C 1
ATOM 2490 O O . ALA A 1 324 ? -24.872 19.046 -11.392 1.00 40.28 324 ALA A O 1
ATOM 2491 N N . TRP A 1 325 ? -23.998 17.030 -11.901 1.00 37.22 325 TRP A N 1
ATOM 2492 C CA . TRP A 1 325 ? -23.483 17.279 -13.251 1.00 37.22 325 TRP A CA 1
ATOM 2493 C C . TRP A 1 325 ? -23.932 16.144 -14.174 1.00 37.22 325 TRP A C 1
ATOM 2495 O O . TRP A 1 325 ? -24.021 16.397 -15.395 1.00 37.22 325 TRP A O 1
#

Mean predicted aligned error: 17.04 Å

Organism: NCBI:txid2654633

Sequence (325 aa):
MNNEYAEAGGTGFDDVRDKYGKLRDFVRQKTRRRIDRYYDLVPRPGTQYCIHVSIRSIQTSALVGSILGPISSVLLHRHDKKELVESFVLGGLNGALVGAALGPIIALATCKNMNRVTKMKNYVNSKFDQSMLWQDHIAIASAAVGFLSHGQIGLVVGLDLSLLFALVSRKCSYWFKNFVGIKQNDFELLQVPNAGAEFCIHVTLRSMQVGAILGSILGPLSALIFKDQQIKSKTLVDSFVSGGVNGALIGTAMGPVLTYLSLRNMNSIKLYDKCYRLRFDQHALWQDRTALISAAVGYLSSGSMGLVVGLDLSLLMSNVMGRAW